Protein 4WFT (pdb70)

B-factor: mean 31.04, std 15.98, range [11.64, 101.59]

InterPro domains:
  IPR013785 Aldolase-type TIM barrel [G3DSA:3.20.20.70] (8-257)
  IPR014720 Double-stranded RNA-binding domain [PF00035] (370-432)
  IPR014720 Double-stranded RNA-binding domain [SM00358] (370-435)
  IPR018517 tRNA-dihydrouridine synthase, conserved site [PS01136] (110-128)
  IPR035587 DUS-like, FMN-binding domain [PF01207] (15-285)
  IPR035587 DUS-like, FMN-binding domain [cd02801] (13-252)
  IPR044463 DUS2, double-stranded RNA binding domain [cd19871] (369-436)
  IPR052582 tRNA-dihydrouridine synthase-like [PTHR45936] (5-436)

Radius of gyration: 21.89 Å; Cα contacts (8 Å, |Δi|>4): 627; chains: 3; bounding box: 47×70×47 Å

Organism: Homo sapiens (NCBI:txid9606)

Foldseek 3Di:
DLDDEQEEADWDDCVQADPPAALLVVLQVVCVVVVWDGKDKDWDDDVVVQWIAIWIATPNHTYTYPDIDNDPVRRVRRRSCRVQVVVPHDRRTD/DDEQEEADWDDCVQADPPAALLVVQQVVCVVVVWDGKDKDWDDDVVVCWIAIWIATPNHIYTYPDIDNDHVRNVRRRSCRVQVVVPHDRRTDPD/DQDDEQEEADWDDCVVADPPDALLVVQQVVCVVVVWDGKDKDWDDDVVVQWIAIWIATPSHIYTYPDIDNDPVRRVRRRSCRVQVVVPHDRHD

Structure (mmCIF, N/CA/C/O backbone):
data_4WFT
#
_entry.id   4WFT
#
_cell.length_a   55.130
_cell.length_b   55.130
_cell.length_c   114.660
_cell.angle_alpha   90.00
_cell.angle_beta   90.00
_cell.angle_gamma   90.00
#
_symmetry.space_group_name_H-M   'P 43'
#
loop_
_entity.id
_entity.type
_entity.pdbx_description
1 polymer 'tRNA-dihydrouridine(20) synthase [NAD(P)+]-like'
2 water water
#
loop_
_atom_site.group_PDB
_atom_site.id
_atom_site.type_symbol
_atom_site.label_atom_id
_atom_site.label_alt_id
_atom_site.label_comp_id
_atom_site.label_asym_id
_atom_site.label_entity_id
_atom_site.label_seq_id
_atom_site.pdbx_PDB_ins_code
_atom_site.Cartn_x
_atom_site.Cartn_y
_atom_site.Cartn_z
_atom_site.occupancy
_atom_site.B_iso_or_equiv
_atom_site.auth_seq_id
_atom_site.auth_comp_id
_atom_site.auth_asym_id
_atom_site.auth_atom_id
_atom_site.pdbx_PDB_model_num
ATOM 1 N N . ASP A 1 12 ? -9.632 -27.892 14.369 1.00 83.77 348 ASP C N 1
ATOM 2 C CA . ASP A 1 12 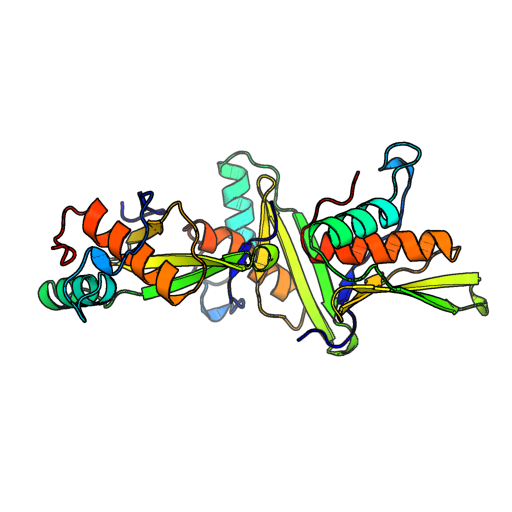? -9.586 -26.442 14.231 1.00 79.16 348 ASP C CA 1
ATOM 3 C C . ASP A 1 12 ? -10.901 -25.891 13.686 1.00 74.19 348 ASP C C 1
ATOM 4 O O . ASP A 1 12 ? -11.301 -26.204 12.562 1.00 72.08 348 ASP C O 1
ATOM 6 N N . THR A 1 13 ? -11.569 -25.073 14.495 1.00 65.30 349 THR C N 1
ATOM 7 C CA . THR A 1 13 ? -12.766 -24.356 14.065 1.00 56.96 349 THR C CA 1
ATOM 8 C C . THR A 1 13 ? -12.414 -22.928 13.643 1.00 46.56 349 THR C C 1
ATOM 9 O O . THR A 1 13 ? -13.264 -22.037 13.662 1.00 39.68 349 THR C O 1
ATOM 13 N N . SER A 1 14 ? -11.154 -22.720 13.269 1.00 41.09 350 SER C N 1
ATOM 14 C CA . SER A 1 14 ? -10.661 -21.394 12.910 1.00 40.29 350 SER C CA 1
ATOM 15 C C . SER A 1 14 ? -10.999 -21.005 11.473 1.00 30.12 350 SER C C 1
ATOM 16 O O . SER A 1 14 ? -11.468 -21.826 10.680 1.00 33.52 350 SER C O 1
ATOM 19 N N . GLY A 1 15 ? -10.739 -19.738 11.166 1.00 30.27 351 GLY C N 1
ATOM 20 C CA . GLY A 1 15 ? -10.938 -19.145 9.851 1.00 30.50 351 GLY C CA 1
ATOM 21 C C . GLY A 1 15 ? -12.342 -19.229 9.281 1.00 26.64 351 GLY C C 1
ATOM 22 O O . GLY A 1 15 ? -13.309 -19.344 10.030 1.00 27.32 351 GLY C O 1
ATOM 23 N N . VAL A 1 16 ? -12.455 -19.162 7.954 1.00 18.79 352 VAL C N 1
ATOM 24 C CA . VAL A 1 16 ? -13.765 -19.214 7.308 1.00 17.69 352 VAL C CA 1
ATOM 25 C C . VAL A 1 16 ? -13.796 -20.261 6.205 1.00 20.56 352 VAL C C 1
ATOM 26 O O . VAL A 1 16 ? -12.909 -20.305 5.347 1.00 22.05 352 VAL C O 1
ATOM 30 N N . ILE A 1 17 ? -14.821 -21.100 6.252 1.00 14.91 353 ILE C N 1
ATOM 31 C CA . ILE A 1 17 ? -15.110 -22.079 5.216 1.00 13.99 353 ILE C CA 1
ATOM 32 C C . ILE A 1 17 ? -16.059 -21.474 4.194 1.00 14.98 353 ILE C C 1
ATOM 33 O O . ILE A 1 17 ? -17.096 -20.908 4.565 1.00 16.06 353 ILE C O 1
ATOM 38 N N . LYS A 1 18 ? -15.711 -21.584 2.913 1.00 14.12 354 LYS C N 1
ATOM 39 C CA . LYS A 1 18 ? -16.506 -20.967 1.854 1.00 15.61 354 LYS C CA 1
ATOM 40 C C . LYS A 1 18 ? -16.854 -21.926 0.712 1.00 14.33 354 LYS C C 1
ATOM 41 O O . LYS A 1 18 ? -16.110 -22.873 0.429 1.00 16.91 354 LYS C O 1
ATOM 47 N N . MET A 1 19 ? -17.996 -21.671 0.077 1.00 15.64 355 MET C N 1
ATOM 48 C CA . MET A 1 19 ? -18.412 -22.351 -1.163 1.00 15.33 355 MET C CA 1
ATOM 49 C C . MET A 1 19 ? -19.079 -21.337 -2.069 1.00 15.16 355 MET C C 1
ATOM 50 O O . MET A 1 19 ? -19.609 -20.329 -1.582 1.00 14.92 355 MET C O 1
ATOM 55 N N . ALA A 1 20 ? -19.093 -21.613 -3.377 1.00 14.67 356 ALA C N 1
ATOM 56 C CA . ALA A 1 20 ? -19.704 -20.697 -4.339 1.00 14.51 356 ALA C CA 1
ATOM 57 C C . ALA A 1 20 ? -21.173 -21.027 -4.511 1.00 23.16 356 ALA C C 1
ATOM 58 O O . ALA A 1 20 ? -21.555 -21.733 -5.451 1.00 24.38 356 ALA C O 1
ATOM 60 N N . VAL A 1 21 ? -22.004 -20.499 -3.621 1.00 15.33 357 VAL C N 1
ATOM 61 C CA . VAL A 1 21 ? -23.418 -20.862 -3.624 1.00 15.80 357 VAL C CA 1
ATOM 62 C C . VAL A 1 21 ? -24.314 -19.652 -3.495 1.00 16.01 357 VAL C C 1
ATOM 63 O O . VAL A 1 21 ? -23.922 -18.611 -2.960 1.00 17.03 357 VAL C O 1
ATOM 67 N N . LYS A 1 22 ? -25.529 -19.822 -4.005 1.00 16.99 358 LYS C N 1
ATOM 68 C CA . LYS A 1 22 ? -26.542 -18.793 -3.957 1.00 18.55 358 LYS C CA 1
ATOM 69 C C . LYS A 1 22 ? -27.893 -19.424 -3.646 1.00 17.36 358 LYS C C 1
ATOM 70 O O . LYS A 1 22 ? -28.164 -20.578 -4.027 1.00 19.13 358 LYS C O 1
ATOM 76 N N . PHE A 1 23 ? -28.723 -18.685 -2.921 1.00 15.89 359 PHE C N 1
ATOM 77 C CA . PHE A 1 23 ? -30.068 -19.139 -2.591 1.00 19.97 359 PHE C CA 1
ATOM 78 C C . PHE A 1 23 ? -31.000 -18.912 -3.774 1.00 17.43 359 PHE C C 1
ATOM 79 O O . PHE A 1 23 ? -31.121 -17.795 -4.276 1.00 20.67 359 PHE C O 1
ATOM 87 N N . ASP A 1 24 ? -31.621 -19.992 -4.218 1.00 17.06 360 ASP C N 1
ATOM 88 C CA . ASP A 1 24 ? -32.627 -19.961 -5.275 1.00 19.62 360 ASP C CA 1
ATOM 89 C C . ASP A 1 24 ? -33.881 -20.616 -4.709 1.00 19.81 360 ASP C C 1
ATOM 90 O O . ASP A 1 24 ? -33.887 -21.812 -4.453 1.00 19.36 360 ASP C O 1
ATOM 95 N N . ARG A 1 25 ? -34.923 -19.830 -4.482 1.00 21.88 361 ARG C N 1
ATOM 96 C CA . ARG A 1 25 ? -36.122 -20.372 -3.840 1.00 28.71 361 ARG C CA 1
ATOM 97 C C . ARG A 1 25 ? -36.750 -21.531 -4.622 1.00 28.22 361 ARG C C 1
ATOM 98 O O . ARG A 1 25 ? -37.428 -22.383 -4.043 1.00 26.95 361 ARG C O 1
ATOM 106 N N . ARG A 1 26 ? -36.503 -21.589 -5.928 1.00 27.73 362 ARG C N 1
ATOM 107 C CA . ARG A 1 26 ? -37.021 -22.693 -6.741 1.00 27.54 362 ARG C CA 1
ATOM 108 C C . ARG A 1 26 ? -36.363 -24.034 -6.405 1.00 29.63 362 ARG C C 1
ATOM 109 O O . ARG A 1 26 ? -36.808 -25.084 -6.885 1.00 28.51 362 ARG C O 1
ATOM 117 N N . ALA A 1 27 ? -35.292 -24.005 -5.608 1.00 25.00 363 ALA C N 1
ATOM 118 C CA . ALA A 1 27 ? -34.610 -25.232 -5.226 1.00 25.12 363 ALA C CA 1
ATOM 119 C C . ALA A 1 27 ? -35.255 -25.876 -3.997 1.00 22.71 363 ALA C C 1
ATOM 120 O O . ALA A 1 27 ? -34.886 -26.974 -3.605 1.00 26.37 363 ALA C O 1
ATOM 122 N N . TYR A 1 28 ? -36.246 -25.195 -3.432 1.00 26.03 364 TYR C N 1
ATOM 123 C CA . TYR A 1 28 ? -36.831 -25.606 -2.159 1.00 31.81 364 TYR C CA 1
ATOM 124 C C . TYR A 1 28 ? -38.339 -25.687 -2.261 1.00 26.13 364 TYR C C 1
ATOM 125 O O . TYR A 1 28 ? -38.941 -25.014 -3.092 1.00 29.55 364 TYR C O 1
ATOM 134 N N . PRO A 1 29 ? -38.950 -26.539 -1.432 1.00 31.20 365 PRO C N 1
ATOM 135 C CA . PRO A 1 29 ? -40.408 -26.517 -1.290 1.00 33.86 365 PRO C CA 1
ATOM 136 C C . PRO A 1 29 ? -40.852 -25.140 -0.795 1.00 37.65 365 PRO C C 1
ATOM 137 O O . PRO A 1 29 ? -40.042 -24.408 -0.221 1.00 31.90 365 PRO C O 1
ATOM 141 N N . ALA A 1 30 ? -42.103 -24.766 -1.042 1.00 33.61 366 ALA C N 1
ATOM 142 C CA . ALA A 1 30 ? -42.582 -23.479 -0.549 1.00 36.72 366 ALA C CA 1
ATOM 143 C C . ALA A 1 30 ? -42.395 -23.383 0.970 1.00 33.07 366 ALA C C 1
ATOM 144 O O . ALA A 1 30 ? -42.583 -24.368 1.686 1.00 38.85 366 ALA C O 1
ATOM 146 N N . GLN A 1 31 ? -41.984 -22.204 1.437 1.00 35.98 367 GLN C N 1
ATOM 147 C CA . GLN A 1 31 ? -41.843 -21.900 2.867 1.00 43.06 367 GLN C CA 1
ATOM 148 C C . GLN A 1 31 ? -40.738 -22.698 3.569 1.00 42.29 367 GLN C C 1
ATOM 149 O O . GLN A 1 31 ? -40.697 -22.753 4.797 1.00 44.96 367 GLN C O 1
ATOM 155 N N . ILE A 1 32 ? -39.863 -23.334 2.797 1.00 27.76 368 ILE C N 1
ATOM 156 C CA . ILE A 1 32 ? -38.710 -24.033 3.369 1.00 29.12 368 ILE C CA 1
ATOM 157 C C . ILE A 1 32 ? -37.407 -23.382 2.899 1.00 26.79 368 ILE C C 1
ATOM 158 O O . ILE A 1 32 ? -37.197 -23.222 1.707 1.00 24.37 368 ILE C O 1
ATOM 163 N N . THR A 1 33 ? -36.544 -22.979 3.829 1.00 24.85 369 THR C N 1
ATOM 164 C CA . THR A 1 33 ? -35.298 -22.302 3.442 1.00 20.96 369 THR C CA 1
ATOM 165 C C . THR A 1 33 ? -34.084 -22.931 4.128 1.00 20.29 369 THR C C 1
ATOM 166 O O . THR A 1 33 ? -34.226 -23.620 5.142 1.00 19.51 369 THR C O 1
ATOM 170 N N . PRO A 1 34 ? -32.882 -22.702 3.568 1.00 16.04 370 PRO C N 1
ATOM 171 C CA . PRO A 1 34 ? -31.668 -23.149 4.258 1.00 14.92 370 PRO C CA 1
ATOM 172 C C . PRO A 1 34 ? -31.552 -22.597 5.665 1.00 16.69 370 PRO C C 1
ATOM 173 O O . PRO A 1 34 ? -31.110 -23.340 6.547 1.00 17.02 370 PRO C O 1
ATOM 177 N N . LYS A 1 35 ? -31.923 -21.341 5.887 1.00 16.94 371 LYS C N 1
ATOM 178 C CA . LYS A 1 35 ? -31.806 -20.798 7.242 1.00 17.56 371 LYS C CA 1
ATOM 179 C C . LYS A 1 35 ? -32.659 -21.614 8.202 1.00 21.31 371 LYS C C 1
ATOM 180 O O . LYS A 1 35 ? -32.217 -21.944 9.301 1.00 18.44 371 LYS C O 1
ATOM 186 N N . MET A 1 36 ? -33.878 -21.937 7.786 1.00 19.67 372 MET C N 1
ATOM 187 C CA . MET A 1 36 ? -34.760 -22.740 8.626 1.00 17.70 372 MET C CA 1
ATOM 188 C C . MET A 1 36 ? -34.144 -24.106 8.911 1.00 20.76 372 MET C C 1
ATOM 189 O O . MET A 1 36 ? -34.191 -24.600 10.041 1.00 21.08 372 MET C O 1
ATOM 194 N N . CYS A 1 37 ? -33.597 -24.736 7.875 1.00 18.01 373 CYS C N 1
ATOM 195 C CA . CYS A 1 37 ? -33.003 -26.059 8.034 1.00 19.17 373 CYS C CA 1
ATOM 196 C C . CYS A 1 37 ? -31.789 -26.027 8.957 1.00 17.79 373 CYS C C 1
ATOM 197 O O . CYS A 1 37 ? -31.592 -26.950 9.752 1.00 17.95 373 CYS C O 1
ATOM 200 N N . LEU A 1 38 ? -30.966 -24.987 8.836 1.00 15.43 374 LEU C N 1
ATOM 201 C CA . LEU A 1 38 ? -29.795 -24.878 9.697 1.00 14.80 374 LEU C CA 1
ATOM 202 C C . LEU A 1 38 ? -30.217 -24.648 11.156 1.00 17.45 374 LEU C C 1
ATOM 203 O O . LEU A 1 38 ? -29.657 -25.250 12.073 1.00 17.41 374 LEU C O 1
ATOM 208 N N . LEU A 1 39 ? -31.213 -23.797 11.362 1.00 17.80 375 LEU C N 1
ATOM 209 C CA . LEU A 1 39 ? -31.717 -23.545 12.717 1.00 20.97 375 LEU C CA 1
ATOM 210 C C . LEU A 1 39 ? -32.185 -24.855 13.355 1.00 19.96 375 LEU C C 1
ATOM 211 O O . LEU A 1 39 ? -31.881 -25.147 14.523 1.00 19.57 375 LEU C O 1
ATOM 216 N N . GLU A 1 40 ? -32.882 -25.663 12.564 1.00 17.81 376 GLU C N 1
ATOM 217 C CA . GLU A 1 40 ? -33.437 -26.928 13.042 1.00 18.75 376 GLU C CA 1
ATOM 218 C C . GLU A 1 40 ? -32.338 -27.961 13.276 1.00 18.05 376 GLU C C 1
ATOM 219 O O . GLU A 1 40 ? -32.397 -28.741 14.226 1.00 20.42 376 GLU C O 1
ATOM 225 N N . TRP A 1 41 ? -31.290 -27.932 12.458 1.00 17.04 377 TRP C N 1
ATOM 226 C CA . TRP A 1 41 ? -30.188 -28.835 12.713 1.00 18.89 377 TRP C CA 1
ATOM 227 C C . TRP A 1 41 ? -29.522 -28.461 14.043 1.00 19.82 377 TRP C C 1
ATOM 228 O O . TRP A 1 41 ? -29.229 -29.337 14.865 1.00 19.02 377 TRP C O 1
ATOM 239 N N . CYS A 1 42 ? -29.321 -27.166 14.280 1.00 19.03 378 CYS C N 1
ATOM 240 C CA . CYS A 1 42 ? -28.718 -26.736 15.536 1.00 16.71 378 CYS C CA 1
ATOM 241 C C . CYS A 1 42 ? -29.607 -27.127 16.711 1.00 20.98 378 CYS C C 1
ATOM 242 O O . CYS A 1 42 ? -29.112 -27.483 17.780 1.00 22.37 378 CYS C O 1
ATOM 245 N N . ARG A 1 43 ? -30.917 -27.102 16.502 1.00 18.81 379 ARG C N 1
ATOM 246 C CA . ARG A 1 43 ? -31.825 -27.408 17.605 1.00 18.84 379 ARG C CA 1
ATOM 247 C C . ARG A 1 43 ? -31.775 -28.918 17.884 1.00 23.06 379 ARG C C 1
ATOM 248 O O . ARG A 1 43 ? -31.717 -29.338 19.046 1.00 23.93 379 ARG C O 1
ATOM 256 N N . ARG A 1 44 ? -31.710 -29.738 16.841 1.00 21.05 380 ARG C N 1
ATOM 257 C CA . ARG A 1 44 ? -31.656 -31.185 17.042 1.00 20.54 380 ARG C CA 1
ATOM 258 C C . ARG A 1 44 ? -30.330 -31.626 17.662 1.00 26.48 380 ARG C C 1
ATOM 259 O O . ARG A 1 44 ? -30.288 -32.592 18.428 1.00 20.68 380 ARG C O 1
ATOM 267 N N . GLU A 1 45 ? -29.258 -30.897 17.369 1.00 20.36 381 GLU C N 1
ATOM 268 C CA . GLU A 1 45 ? -27.949 -31.263 17.893 1.00 16.33 381 GLU C CA 1
ATOM 269 C C . GLU A 1 45 ? -27.642 -30.552 19.203 1.00 19.13 381 GLU C C 1
ATOM 270 O O . GLU A 1 45 ? -26.559 -30.737 19.772 1.00 21.45 381 GLU C O 1
ATOM 276 N N . LYS A 1 46 ? -28.590 -29.739 19.664 1.00 20.27 382 LYS C N 1
ATOM 277 C CA . LYS A 1 46 ? -28.435 -28.921 20.871 1.00 20.24 382 LYS C CA 1
ATOM 278 C C . LYS A 1 46 ? -27.161 -28.080 20.842 1.00 21.62 382 LYS C C 1
ATOM 279 O O . LYS A 1 46 ? -26.355 -28.080 21.786 1.00 24.61 382 LYS C O 1
ATOM 285 N N . LEU A 1 47 ? -26.972 -27.400 19.719 1.00 18.42 383 LEU C N 1
ATOM 286 C CA . LEU A 1 47 ? -25.893 -26.450 19.526 1.00 18.74 383 LEU C CA 1
ATOM 287 C C . LEU A 1 47 ? -26.436 -25.050 19.738 1.00 19.62 383 LEU C C 1
ATOM 288 O O . LEU A 1 47 ? -27.650 -24.860 19.842 1.00 22.51 383 LEU C O 1
ATOM 293 N N . ALA A 1 48 ? -25.549 -24.071 19.851 1.00 21.01 384 ALA C N 1
ATOM 294 C CA . ALA A 1 48 ? -25.982 -22.678 19.855 1.00 19.02 384 ALA C CA 1
ATOM 295 C C . ALA A 1 48 ? -26.762 -22.374 18.578 1.00 18.94 384 ALA C C 1
ATOM 296 O O . ALA A 1 48 ? -26.534 -23.007 17.549 1.00 20.14 384 ALA C O 1
ATOM 298 N N . GLN A 1 49 ? -27.691 -21.432 18.647 1.00 19.96 385 GLN C N 1
ATOM 299 C CA . GLN A 1 49 ?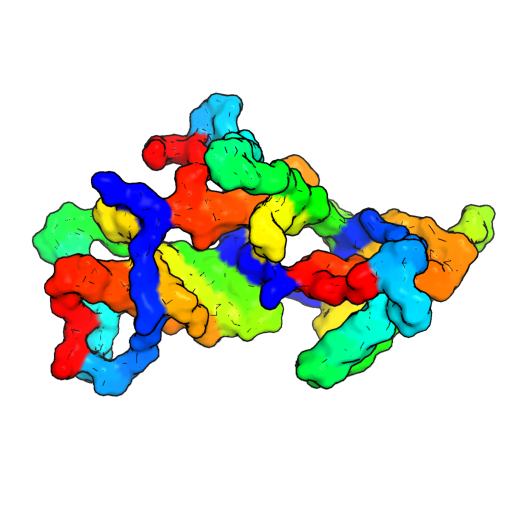 -28.381 -21.019 17.432 1.00 22.08 385 GLN C CA 1
ATOM 300 C C . GLN A 1 49 ? -27.378 -20.325 16.511 1.00 19.29 385 GLN C C 1
ATOM 301 O O . GLN A 1 49 ? -26.436 -19.693 16.977 1.00 19.26 385 GLN C O 1
ATOM 307 N N . PRO A 1 50 ? -27.593 -20.408 15.189 1.00 17.94 386 PRO C N 1
ATOM 308 C CA . PRO A 1 50 ? -26.644 -19.763 14.273 1.00 18.85 386 PRO C CA 1
ATOM 309 C C . PRO A 1 50 ? -26.569 -18.258 14.503 1.00 19.75 386 PRO C C 1
ATOM 310 O O . PRO A 1 50 ? -27.579 -17.636 14.836 1.00 20.83 386 PRO C O 1
ATOM 314 N N . VAL A 1 51 ? -25.379 -17.686 14.363 1.00 17.64 387 VAL C N 1
ATOM 315 C CA . VAL A 1 51 ? -25.228 -16.244 14.452 1.00 17.20 387 VAL C CA 1
ATOM 316 C C . VAL A 1 51 ? -24.759 -15.714 13.111 1.00 16.85 387 VAL C C 1
ATOM 317 O O . VAL A 1 51 ? -23.742 -16.171 12.604 1.00 18.93 387 VAL C O 1
ATOM 321 N N . TYR A 1 52 ? -25.493 -14.747 12.556 1.00 18.79 388 TYR C N 1
ATOM 322 C CA . TYR A 1 52 ? -25.165 -14.159 11.255 1.00 16.52 388 TYR C CA 1
ATOM 323 C C . TYR A 1 52 ? -24.620 -12.758 11.431 1.00 20.78 388 TYR C C 1
ATOM 324 O O . TYR A 1 52 ? -25.161 -11.968 12.220 1.00 22.72 388 TYR C O 1
ATOM 333 N N . GLU A 1 53 ? -23.559 -12.440 10.697 1.00 14.62 389 GLU C N 1
ATOM 334 C CA . GLU A 1 53 ? -23.037 -11.080 10.686 1.00 18.36 389 GLU C CA 1
ATOM 335 C C . GLU A 1 53 ? -22.916 -10.573 9.266 1.00 20.36 389 GLU C C 1
ATOM 336 O O . GLU A 1 53 ? -22.388 -11.246 8.386 1.00 18.39 389 GLU C O 1
ATOM 342 N N . THR A 1 54 ? -23.410 -9.363 9.045 1.00 18.67 390 THR C N 1
ATOM 343 C CA . THR A 1 54 ? -23.490 -8.828 7.697 1.00 16.35 390 THR C CA 1
ATOM 344 C C . THR A 1 54 ? -22.203 -8.144 7.252 1.00 20.37 390 THR C C 1
ATOM 345 O O . THR A 1 54 ? -21.580 -7.395 8.016 1.00 21.74 390 THR C O 1
ATOM 349 N N . VAL A 1 55 ? -21.804 -8.425 6.019 1.00 16.73 391 VAL C N 1
ATOM 350 C CA . VAL A 1 55 ? -20.688 -7.743 5.393 1.00 16.61 391 VAL C CA 1
ATOM 351 C C . VAL A 1 55 ? -21.238 -7.002 4.183 1.00 21.81 391 VAL C C 1
ATOM 352 O O . VAL A 1 55 ? -22.036 -7.555 3.418 1.00 21.96 391 VAL C O 1
ATOM 356 N N . GLN A 1 56 ? -20.815 -5.755 4.004 1.00 19.00 392 GLN C N 1
ATOM 357 C CA . GLN A 1 56 ? -21.350 -4.954 2.902 1.00 17.38 392 GLN C CA 1
ATOM 358 C C . GLN A 1 56 ? -20.275 -4.413 1.988 1.00 19.70 392 GLN C C 1
ATOM 359 O O . GLN A 1 56 ? -19.157 -4.133 2.412 1.00 22.80 392 GLN C O 1
ATOM 365 N N . ARG A 1 57 ? -20.632 -4.269 0.718 1.00 21.06 393 ARG C N 1
ATOM 366 C CA . ARG A 1 57 ? -19.861 -3.460 -0.217 1.00 23.33 393 ARG C CA 1
ATOM 367 C C . ARG A 1 57 ? -20.840 -2.419 -0.763 1.00 26.26 393 ARG C C 1
ATOM 368 O O . ARG A 1 57 ? -21.378 -2.586 -1.857 1.00 27.76 393 ARG C O 1
ATOM 376 N N . PRO A 1 58 ? -21.080 -1.348 0.014 1.00 28.86 394 PRO C N 1
ATOM 377 C CA . PRO A 1 58 ? -22.180 -0.410 -0.259 1.00 30.92 394 PRO C CA 1
ATOM 378 C C . PRO A 1 58 ? -22.060 0.265 -1.617 1.00 36.13 394 PRO C C 1
ATOM 379 O O . PRO A 1 58 ? -23.084 0.556 -2.235 1.00 36.85 394 PRO C O 1
ATOM 383 N N . LEU A 1 59 ? -20.832 0.482 -2.077 1.00 39.81 395 LEU C N 1
ATOM 384 C CA . LEU A 1 59 ? -20.585 1.060 -3.397 1.00 47.00 395 LEU C CA 1
ATOM 385 C C . LEU A 1 59 ? -21.284 0.270 -4.504 1.00 48.19 395 LEU C C 1
ATOM 386 O O . LEU A 1 59 ? -21.871 0.851 -5.425 1.00 38.19 395 LEU C O 1
ATOM 391 N N . ASP A 1 60 ? -21.223 -1.056 -4.399 1.00 34.79 396 ASP C N 1
ATOM 392 C CA . ASP A 1 60 ? -21.811 -1.950 -5.394 1.00 30.30 396 ASP C CA 1
ATOM 393 C C . ASP A 1 60 ? -23.187 -2.468 -4.991 1.00 22.55 396 ASP C C 1
ATOM 394 O O . ASP A 1 60 ? -23.768 -3.283 -5.712 1.00 27.63 396 ASP C O 1
ATOM 399 N N . ARG A 1 61 ? -23.694 -2.005 -3.852 1.00 22.16 397 ARG C N 1
ATOM 400 C CA . ARG A 1 61 ? -25.020 -2.388 -3.380 1.00 22.70 397 ARG C CA 1
ATOM 401 C C . ARG A 1 61 ? -25.037 -3.893 -3.089 1.00 27.80 397 ARG C C 1
ATOM 402 O O . ARG A 1 61 ? -26.031 -4.571 -3.356 1.00 27.31 397 ARG C O 1
ATOM 410 N N . LEU A 1 62 ? -23.905 -4.413 -2.607 1.00 23.51 398 LEU C N 1
ATOM 411 C CA . LEU A 1 62 ? -23.747 -5.860 -2.421 1.00 23.83 398 LEU C CA 1
ATOM 412 C C . LEU A 1 62 ? -23.687 -6.238 -0.941 1.00 22.95 398 LEU C C 1
ATOM 413 O O . LEU A 1 62 ? -23.278 -5.431 -0.091 1.00 20.07 398 LEU C O 1
ATOM 418 N N . PHE A 1 63 ? -24.104 -7.466 -0.642 1.00 19.08 399 PHE C N 1
ATOM 419 C CA . PHE A 1 63 ? -24.117 -7.983 0.720 1.00 16.98 399 PHE C CA 1
ATOM 420 C C . PHE A 1 63 ? -23.496 -9.365 0.769 1.00 16.70 399 PHE C C 1
ATOM 421 O O . PHE A 1 63 ? -23.618 -10.150 -0.183 1.00 17.78 399 PHE C O 1
ATOM 429 N N . SER A 1 64 ? -22.854 -9.655 1.892 1.00 14.77 400 SER C N 1
ATOM 430 C CA . SER A 1 64 ? -22.457 -11.021 2.228 1.00 13.37 400 SER C CA 1
ATOM 431 C C . SER A 1 64 ? -22.830 -11.244 3.681 1.00 16.08 400 SER C C 1
ATOM 432 O O . SER A 1 64 ? -23.268 -10.320 4.365 1.00 17.68 400 SER C O 1
ATOM 435 N N . SER A 1 65 ? -22.708 -12.483 4.146 1.00 14.51 401 SER C N 1
ATOM 436 C CA . SER A 1 65 ? -22.996 -12.789 5.528 1.00 14.66 401 SER C CA 1
ATOM 437 C C . SER A 1 65 ? -22.091 -13.914 5.966 1.00 15.84 401 SER C C 1
ATOM 438 O O . SER A 1 65 ? -21.851 -14.854 5.211 1.00 16.11 401 SER C O 1
ATOM 441 N N . ILE A 1 66 ? -21.573 -13.799 7.184 1.00 14.42 402 ILE C N 1
ATOM 442 C CA . ILE A 1 66 ? -20.778 -14.852 7.788 1.00 13.12 402 ILE C CA 1
ATOM 443 C C . ILE A 1 66 ? -21.616 -15.470 8.874 1.00 15.19 402 ILE C C 1
ATOM 444 O O . ILE A 1 66 ? -22.068 -14.764 9.776 1.00 16.70 402 ILE C O 1
ATOM 449 N N . VAL A 1 67 ? -21.853 -16.771 8.785 1.00 13.58 403 VAL C N 1
ATOM 450 C CA . VAL A 1 67 ? -22.623 -17.435 9.844 1.00 11.64 403 VAL C CA 1
ATOM 451 C C . VAL A 1 67 ? -21.688 -18.276 10.700 1.00 16.23 403 VAL C C 1
ATOM 452 O O . VAL A 1 67 ? -20.764 -18.940 10.197 1.00 14.34 403 VAL C O 1
ATOM 456 N N . THR A 1 68 ? -21.901 -18.207 12.014 1.00 13.25 404 THR C N 1
ATOM 457 C CA . THR A 1 68 ? -21.102 -18.992 12.948 1.00 13.11 404 THR C CA 1
ATOM 458 C C . THR A 1 68 ? -21.977 -20.082 13.542 1.00 13.92 404 THR C C 1
ATOM 459 O O . THR A 1 68 ? -23.055 -19.812 14.093 1.00 16.65 404 THR C O 1
ATOM 463 N N . VAL A 1 69 ? -21.511 -21.321 13.404 1.00 14.27 405 VAL C N 1
ATOM 464 C CA . VAL A 1 69 ? -22.217 -22.504 13.903 1.00 16.08 405 VAL C CA 1
ATOM 465 C C . VAL A 1 69 ? -21.187 -23.420 14.541 1.00 18.17 405 VAL C C 1
ATOM 466 O O . VAL A 1 69 ? -20.173 -23.740 13.911 1.00 17.22 405 VAL C O 1
ATOM 470 N N . ALA A 1 70 ? -21.433 -23.805 15.798 1.00 19.63 406 ALA C N 1
ATOM 471 C CA . ALA A 1 70 ? -20.490 -24.610 16.576 1.00 21.95 406 ALA C CA 1
ATOM 472 C C . ALA A 1 70 ? -19.082 -24.022 16.476 1.00 19.36 406 ALA C C 1
ATOM 473 O O . ALA A 1 70 ? -18.102 -24.759 16.268 1.00 21.63 406 ALA C O 1
ATOM 475 N N . GLU A 1 71 ? -19.011 -22.695 16.608 1.00 18.36 407 GLU C N 1
ATOM 476 C CA . GLU A 1 71 ? -17.758 -21.924 16.679 1.00 17.50 407 GLU C CA 1
ATOM 477 C C . GLU A 1 71 ? -16.975 -21.832 15.359 1.00 22.20 407 GLU C C 1
ATOM 478 O O . GLU A 1 71 ? -15.866 -21.309 15.326 1.00 24.39 407 GLU C O 1
ATOM 484 N N . GLN A 1 72 ? -17.546 -22.359 14.280 1.00 17.47 408 GLN C N 1
ATOM 485 C CA . GLN A 1 72 ? -16.915 -22.299 12.959 1.00 18.15 408 GLN C CA 1
ATOM 486 C C . GLN A 1 72 ? -17.641 -21.291 12.086 1.00 16.24 408 GLN C C 1
ATOM 487 O O . GLN A 1 72 ? -18.862 -21.240 12.102 1.00 15.26 408 GLN C O 1
ATOM 493 N N . LYS A 1 73 ? -16.889 -20.487 11.338 1.00 12.73 409 LYS C N 1
ATOM 494 C CA . LYS A 1 73 ? -17.495 -19.491 10.447 1.00 13.19 409 LYS C CA 1
ATOM 495 C C . LYS A 1 73 ? -17.631 -20.008 9.023 1.00 16.05 409 LYS C C 1
ATOM 496 O O . LYS A 1 73 ? -16.727 -20.669 8.518 1.00 15.03 409 LYS C O 1
ATOM 502 N N . TYR A 1 74 ? -18.748 -19.671 8.382 1.00 12.57 410 TYR C N 1
ATOM 503 C CA . TYR A 1 74 ? -19.052 -20.078 7.014 1.00 13.56 410 TYR C CA 1
ATOM 504 C C . TYR A 1 74 ? -19.559 -18.889 6.212 1.00 15.68 410 TYR C C 1
ATOM 505 O O . TYR A 1 74 ? -20.294 -18.057 6.736 1.00 14.65 410 TYR C O 1
ATOM 514 N N . GLN A 1 75 ? -19.236 -18.845 4.922 1.00 12.62 411 GLN C N 1
ATOM 515 C CA . GLN A 1 75 ? -19.578 -17.690 4.098 1.00 11.90 411 GLN C CA 1
ATOM 516 C C . GLN A 1 75 ? -19.535 -18.096 2.631 1.00 12.84 411 GLN C C 1
ATOM 517 O O . GLN A 1 75 ? -18.667 -18.861 2.239 1.00 14.37 411 GLN C O 1
ATOM 523 N N . SER A 1 76 ? -20.448 -17.583 1.812 1.00 13.66 412 SER C N 1
ATOM 524 C CA . SER A 1 76 ? -20.369 -17.853 0.377 1.00 12.67 412 SER C CA 1
ATOM 525 C C . SER A 1 76 ? -19.207 -17.074 -0.245 1.00 16.16 412 SER C C 1
ATOM 526 O O . SER A 1 76 ? -18.819 -16.018 0.264 1.00 18.21 412 SER C O 1
ATOM 529 N N . THR A 1 77 ? -18.646 -17.591 -1.334 1.00 14.36 413 THR C N 1
ATOM 530 C CA . THR A 1 77 ? -17.676 -16.802 -2.102 1.00 17.84 413 THR C CA 1
ATOM 531 C C . THR A 1 77 ? -18.363 -15.735 -2.947 1.00 18.45 413 THR C C 1
ATOM 532 O O . THR A 1 77 ? -17.697 -14.836 -3.508 1.00 18.72 413 THR C O 1
ATOM 536 N N . LEU A 1 78 ? -19.688 -15.841 -3.053 1.00 16.20 414 LEU C N 1
ATOM 537 C CA . LEU A 1 78 ? -20.471 -14.961 -3.911 1.00 17.31 414 LEU C CA 1
ATOM 538 C C . LEU A 1 78 ? -21.156 -13.869 -3.098 1.00 23.14 414 LEU C C 1
ATOM 539 O O . LEU A 1 78 ? -21.332 -13.998 -1.880 1.00 20.60 414 LEU C O 1
ATOM 544 N N . TRP A 1 79 ? -21.539 -12.790 -3.773 1.00 20.19 415 TRP C N 1
ATOM 545 C CA . TRP A 1 79 ? -22.194 -11.682 -3.096 1.00 18.09 415 TRP C CA 1
ATOM 546 C C . TRP A 1 79 ? -23.634 -11.592 -3.543 1.00 18.20 415 TRP C C 1
ATOM 547 O O . TRP A 1 79 ? -23.959 -11.975 -4.661 1.00 20.74 415 TRP C O 1
ATOM 558 N N . ASP A 1 80 ? -24.475 -11.037 -2.682 1.00 16.19 416 ASP C N 1
ATOM 559 C CA . ASP A 1 80 ? -25.904 -11.009 -2.930 1.00 17.90 416 ASP C CA 1
ATOM 560 C C . ASP A 1 80 ? -26.459 -9.591 -2.898 1.00 18.21 416 ASP C C 1
ATOM 561 O O . ASP A 1 80 ? -25.786 -8.653 -2.457 1.00 19.63 416 ASP C O 1
ATOM 566 N N . LYS A 1 81 ? -27.698 -9.453 -3.361 1.00 21.54 417 LYS C N 1
ATOM 567 C CA . LYS A 1 81 ? -28.337 -8.147 -3.484 1.00 21.35 417 LYS C CA 1
ATOM 568 C C . LYS A 1 81 ? -29.042 -7.703 -2.205 1.00 20.94 417 LYS C C 1
ATOM 569 O O . LYS A 1 81 ? -29.521 -6.574 -2.124 1.00 23.22 417 LYS C O 1
ATOM 575 N N . SER A 1 82 ? -29.116 -8.576 -1.205 1.00 20.63 418 SER C N 1
ATOM 576 C CA . SER A 1 82 ? -29.716 -8.190 0.068 1.00 20.80 418 SER C CA 1
ATOM 577 C C . SER A 1 82 ? -29.100 -8.972 1.207 1.00 21.57 418 SER C C 1
ATOM 578 O O . SER A 1 82 ? -28.514 -10.030 0.990 1.00 20.78 418 SER C O 1
ATOM 581 N N . LYS A 1 83 ? -29.273 -8.450 2.412 1.00 18.84 419 LYS C N 1
ATOM 582 C CA . LYS A 1 83 ? -28.827 -9.116 3.630 1.00 17.03 419 LYS C CA 1
ATOM 583 C C . LYS A 1 83 ? -29.491 -10.471 3.790 1.00 19.42 419 LYS C C 1
ATOM 584 O O . LYS A 1 83 ? -28.830 -11.462 4.106 1.00 19.34 419 LYS C O 1
ATOM 590 N N . LYS A 1 84 ? -30.804 -10.518 3.582 1.00 21.26 420 LYS C N 1
ATOM 591 C CA . LYS A 1 84 ? -31.537 -11.771 3.724 1.00 21.86 420 LYS C CA 1
ATOM 592 C C . LYS A 1 84 ? -31.027 -12.841 2.748 1.00 19.01 420 LYS C C 1
ATOM 593 O O . LYS A 1 84 ? -30.827 -13.996 3.138 1.00 18.46 420 LYS C O 1
ATOM 599 N N . LEU A 1 85 ? -30.802 -12.456 1.495 1.00 16.97 421 LEU C N 1
ATOM 600 C CA . LEU A 1 85 ? -30.294 -13.412 0.511 1.00 17.73 421 LEU C CA 1
ATOM 601 C C . LEU A 1 85 ? -28.875 -13.895 0.874 1.00 16.40 421 LEU C C 1
ATOM 602 O O . LEU A 1 85 ? -28.543 -15.082 0.706 1.00 16.01 421 LEU C O 1
ATOM 607 N N . ALA A 1 86 ? -28.040 -12.992 1.387 1.00 18.32 422 ALA C N 1
ATOM 608 C CA . ALA A 1 86 ? -26.690 -13.375 1.800 1.00 18.68 422 ALA C CA 1
ATOM 609 C C . ALA A 1 86 ? -26.716 -14.359 2.964 1.00 15.87 422 ALA C C 1
ATOM 610 O O . ALA A 1 86 ? -25.926 -15.307 3.006 1.00 13.50 422 ALA C O 1
ATOM 612 N N . GLU A 1 87 ? -27.636 -14.152 3.901 1.00 14.92 423 GLU C N 1
ATOM 613 C CA . GLU A 1 87 ? -27.746 -15.067 5.035 1.00 15.55 423 GLU C CA 1
ATOM 614 C C . GLU A 1 87 ? -28.157 -16.473 4.573 1.00 15.08 423 GLU C C 1
ATOM 615 O O . GLU A 1 87 ? -27.679 -17.476 5.103 1.00 14.18 423 GLU C O 1
ATOM 621 N N . GLN A 1 88 ? -29.055 -16.554 3.593 1.00 13.50 424 GLN C N 1
ATOM 622 C CA . GLN A 1 88 ? -29.437 -17.867 3.089 1.00 13.87 424 GLN C CA 1
ATOM 623 C C . GLN A 1 88 ? -28.221 -18.532 2.451 1.00 13.48 424 GLN C C 1
ATOM 624 O O . GLN A 1 88 ? -28.035 -19.735 2.590 1.00 14.78 424 GLN C O 1
ATOM 630 N N . ALA A 1 89 ? -27.413 -17.749 1.736 1.00 12.93 425 ALA C N 1
ATOM 631 C CA . ALA A 1 89 ? -26.224 -18.313 1.102 1.00 12.06 425 ALA C CA 1
ATOM 632 C C . ALA A 1 89 ? -25.257 -18.845 2.155 1.00 14.27 425 ALA C C 1
ATOM 633 O O . ALA A 1 89 ? -24.733 -19.946 2.013 1.00 14.14 425 ALA C O 1
ATOM 635 N N . ALA A 1 90 ? -25.064 -18.089 3.237 1.00 14.88 426 ALA C N 1
ATOM 636 C CA . ALA A 1 90 ? -24.175 -18.525 4.313 1.00 13.34 426 ALA C CA 1
ATOM 637 C C . ALA A 1 90 ? -24.677 -19.836 4.934 1.00 14.07 426 ALA C C 1
ATOM 638 O O . ALA A 1 90 ? -23.896 -20.750 5.191 1.00 13.06 426 ALA C O 1
ATOM 640 N N . ALA A 1 91 ? -25.987 -19.935 5.134 1.00 15.02 427 ALA C N 1
ATOM 641 C CA . ALA A 1 91 ? -26.570 -21.155 5.680 1.00 14.30 427 ALA C CA 1
ATOM 642 C C . ALA A 1 91 ? -26.331 -22.339 4.749 1.00 11.88 427 ALA C C 1
ATOM 643 O O . ALA A 1 91 ? -26.023 -23.439 5.212 1.00 13.97 427 ALA C O 1
ATOM 645 N N . ILE A 1 92 ? -26.463 -22.113 3.441 1.00 12.16 428 ILE C N 1
ATOM 646 C CA . ILE A 1 92 ? -26.179 -23.176 2.483 1.00 11.69 428 ILE C CA 1
ATOM 647 C C . ILE A 1 92 ? -24.735 -23.662 2.623 1.00 15.58 428 ILE C C 1
ATOM 648 O O . ILE A 1 92 ? -24.485 -24.863 2.614 1.00 14.08 428 ILE C O 1
ATOM 653 N N . VAL A 1 93 ? -23.775 -22.736 2.728 1.00 13.15 429 VAL C N 1
ATOM 654 C CA . VAL A 1 93 ? -22.376 -23.131 2.884 1.00 14.37 429 VAL C CA 1
ATOM 655 C C . VAL A 1 93 ? -22.204 -23.987 4.139 1.00 13.71 429 VAL C C 1
ATOM 656 O O . VAL A 1 93 ? -21.554 -25.035 4.136 1.00 13.94 429 VAL C O 1
ATOM 660 N N . CYS A 1 94 ? -22.824 -23.537 5.223 1.00 13.41 430 CYS C N 1
ATOM 661 C CA . CYS A 1 94 ? -22.742 -24.264 6.484 1.00 14.86 430 CYS C CA 1
ATOM 662 C C . CYS A 1 94 ? -23.273 -25.689 6.338 1.00 17.00 430 CYS C C 1
ATOM 663 O O . CYS A 1 94 ? -22.625 -26.651 6.745 1.00 15.64 430 CYS C O 1
ATOM 666 N N . LEU A 1 95 ? -24.447 -25.830 5.732 1.00 12.64 431 LEU C N 1
ATOM 667 C CA . LEU A 1 95 ? -25.040 -27.150 5.560 1.00 14.62 431 LEU C CA 1
ATOM 668 C C . LEU A 1 95 ? -24.237 -27.999 4.581 1.00 15.01 431 LEU C C 1
ATOM 669 O O . LEU A 1 95 ? -23.845 -29.131 4.895 1.00 15.85 431 LEU C O 1
ATOM 674 N N . ARG A 1 96 ? -23.973 -27.444 3.403 1.00 14.14 432 ARG C N 1
ATOM 675 C CA . ARG A 1 96 ? -23.330 -28.233 2.356 1.00 13.87 432 ARG C CA 1
ATOM 676 C C . ARG A 1 96 ? -21.915 -28.656 2.700 1.00 16.51 432 ARG C C 1
ATOM 677 O O . ARG A 1 96 ? -21.514 -29.792 2.404 1.00 16.08 432 ARG C O 1
ATOM 685 N N . SER A 1 97 ? -21.153 -27.753 3.321 1.00 13.97 433 SER C N 1
ATOM 686 C CA . SER A 1 97 ? -19.758 -28.063 3.615 1.00 15.64 433 SER C CA 1
ATOM 687 C C . SER A 1 97 ? -19.650 -29.164 4.667 1.00 16.79 433 SER C C 1
ATOM 688 O O . SER A 1 97 ? -18.615 -29.804 4.783 1.00 17.35 433 SER C O 1
ATOM 691 N N . GLN A 1 98 ? -20.740 -29.415 5.397 1.00 15.26 434 GLN C N 1
ATOM 692 C CA . GLN A 1 98 ? -20.778 -30.482 6.400 1.00 13.87 434 GLN C CA 1
ATOM 693 C C . GLN A 1 98 ? -21.542 -31.706 5.914 1.00 17.57 434 GLN C C 1
ATOM 694 O O . GLN A 1 98 ? -21.721 -32.674 6.654 1.00 20.57 434 GLN C O 1
ATOM 700 N N . GLY A 1 99 ? -22.002 -31.656 4.670 1.00 17.95 435 GLY C N 1
ATOM 701 C CA . GLY A 1 99 ? -22.733 -32.763 4.078 1.00 20.22 435 GLY C CA 1
ATOM 702 C C . GLY A 1 99 ? -24.123 -32.962 4.650 1.00 26.05 435 GLY C C 1
ATOM 703 O O . GLY A 1 99 ? -24.653 -34.069 4.611 1.00 26.02 435 GLY C O 1
ATOM 704 N N . LEU A 1 100 ? -24.715 -31.888 5.171 1.00 19.98 436 LEU C N 1
ATOM 705 C CA . LEU A 1 100 ? -26.045 -31.953 5.787 1.00 22.83 436 LEU C CA 1
ATOM 706 C C . LEU A 1 100 ? -27.176 -31.627 4.802 1.00 21.25 436 LEU C C 1
ATOM 707 O O . LEU A 1 100 ? -27.000 -30.844 3.884 1.00 26.44 436 LEU C O 1
ATOM 712 N N . PRO A 1 101 ? -28.369 -32.195 5.031 1.00 37.58 437 PRO C N 1
ATOM 713 C CA . PRO A 1 101 ? -29.530 -31.854 4.201 1.00 38.90 437 PRO C CA 1
ATOM 714 C C . PRO A 1 101 ? -29.910 -30.382 4.352 1.00 26.73 437 PRO C C 1
ATOM 715 O O . PRO A 1 101 ? -29.851 -29.894 5.485 1.00 27.16 437 PRO C O 1
ATOM 719 N N . GLU A 1 102 ? -30.277 -29.691 3.269 1.00 23.97 438 GLU C N 1
ATOM 720 C CA . GLU A 1 102 ? -30.645 -28.276 3.368 1.00 28.39 438 GLU C CA 1
ATOM 721 C C . GLU A 1 102 ? -32.077 -28.064 2.930 1.00 28.41 438 GLU C C 1
ATOM 722 O O . GLU A 1 102 ? -32.510 -26.930 2.739 1.00 31.90 438 GLU C O 1
ATOM 728 N N . GLY A 1 103 ? -32.813 -29.153 2.733 1.00 30.13 439 GLY C N 1
ATOM 729 C CA . GLY A 1 103 ? -34.221 -29.030 2.405 1.00 36.75 439 GLY C CA 1
ATOM 730 C C . GLY A 1 103 ? -34.460 -28.879 0.916 1.00 32.73 439 GLY C C 1
ATOM 731 O O . GLY A 1 103 ? -35.548 -28.487 0.500 1.00 35.30 439 GLY C O 1
ATOM 732 N N . ARG A 1 104 ? -33.442 -29.178 0.110 1.00 31.72 440 ARG C N 1
ATOM 733 C CA . ARG A 1 104 ? -33.571 -29.104 -1.348 1.00 34.38 440 ARG C CA 1
ATOM 734 C C . ARG A 1 104 ? -34.607 -30.096 -1.855 1.00 36.64 440 ARG C C 1
ATOM 735 O O . ARG A 1 104 ? -34.799 -31.161 -1.266 1.00 40.06 440 ARG C O 1
ATOM 743 N N . LEU A 1 105 ? -35.258 -29.749 -2.960 1.00 32.65 441 LEU C N 1
ATOM 744 C CA . LEU A 1 105 ? -36.208 -30.649 -3.602 1.00 35.53 441 LEU C CA 1
ATOM 745 C C . LEU A 1 105 ? -35.545 -31.956 -4.028 1.00 45.78 441 LEU C C 1
ATOM 746 O O . LEU A 1 105 ? -34.479 -31.945 -4.648 1.00 44.25 441 LEU C O 1
ATOM 751 N N . SER B 1 14 ? -13.266 -3.127 -6.705 1.00 65.93 350 SER A N 1
ATOM 752 C CA . SER B 1 14 ? -12.364 -2.868 -5.588 1.00 70.47 350 SER A CA 1
ATOM 753 C C . SER B 1 14 ? -12.772 -1.597 -4.842 1.00 70.60 350 SER A C 1
ATOM 754 O O . SER B 1 14 ? -12.148 -0.543 -4.979 1.00 76.21 350 SER A O 1
ATOM 757 N N . GLY B 1 15 ? -13.835 -1.723 -4.056 1.00 59.92 351 GLY A N 1
ATOM 758 C CA . GLY B 1 15 ? -14.384 -0.651 -3.244 1.00 47.82 351 GLY A CA 1
ATOM 759 C C . GLY B 1 15 ? -13.960 -0.805 -1.793 1.00 36.83 351 GLY A C 1
ATOM 760 O O . GLY B 1 15 ? -12.809 -1.114 -1.494 1.00 43.40 351 GLY A O 1
ATOM 761 N N . VAL B 1 16 ? -14.895 -0.552 -0.890 1.00 27.65 352 VAL A N 1
ATOM 762 C CA . VAL B 1 16 ? -14.642 -0.677 0.543 1.00 21.35 352 VAL A CA 1
ATOM 763 C C . VAL B 1 16 ? -15.581 -1.713 1.142 1.00 24.24 352 VAL A C 1
ATOM 764 O O . VAL B 1 16 ? -16.794 -1.689 0.906 1.00 25.33 352 VAL A O 1
ATOM 768 N N . ILE B 1 17 ? -15.003 -2.625 1.917 1.00 19.65 353 ILE A N 1
ATOM 769 C CA . ILE B 1 17 ? -15.758 -3.618 2.660 1.00 17.06 353 ILE A CA 1
ATOM 770 C C . ILE B 1 17 ? -16.134 -3.039 4.017 1.00 18.66 353 ILE A C 1
ATOM 771 O O . ILE B 1 17 ? -15.282 -2.469 4.705 1.00 18.04 353 ILE A O 1
ATOM 776 N N . LYS B 1 18 ? -17.408 -3.145 4.384 1.00 16.51 354 LYS A N 1
ATOM 777 C CA . LYS B 1 18 ? -17.886 -2.564 5.636 1.00 16.47 354 LYS A CA 1
ATOM 778 C C . LYS B 1 18 ? -18.677 -3.531 6.492 1.00 17.38 354 LYS A C 1
ATOM 779 O O . LYS B 1 18 ? -19.359 -4.430 5.976 1.00 21.39 354 LYS A O 1
ATOM 785 N N . MET B 1 19 ? -18.593 -3.310 7.797 1.00 18.25 355 MET A N 1
ATOM 786 C CA . MET B 1 19 ? -19.437 -3.979 8.775 1.00 19.36 355 MET A CA 1
ATOM 787 C C . MET B 1 19 ? -19.876 -2.963 9.817 1.00 22.47 355 MET A C 1
ATOM 788 O O . MET B 1 19 ? -19.224 -1.929 10.012 1.00 21.29 355 MET A O 1
ATOM 793 N N . ALA B 1 20 ? -20.985 -3.258 10.486 1.00 18.65 356 ALA A N 1
ATOM 794 C CA . ALA B 1 20 ? -21.520 -2.369 11.507 1.00 18.60 356 ALA A CA 1
ATOM 795 C C . ALA B 1 20 ? -20.859 -2.668 12.833 1.00 26.39 356 ALA A C 1
ATOM 796 O O . ALA B 1 20 ? -21.363 -3.472 13.622 1.00 29.57 356 ALA A O 1
ATOM 798 N N . VAL B 1 21 ? -19.716 -2.042 13.085 1.00 19.70 357 VAL A N 1
ATOM 799 C CA . VAL B 1 21 ? -18.982 -2.354 14.300 1.00 20.45 357 VAL A CA 1
ATOM 800 C C . VAL B 1 21 ? -18.483 -1.113 15.029 1.00 22.53 357 VAL A C 1
ATOM 801 O O . VAL B 1 21 ? -18.214 -0.070 14.425 1.00 19.95 357 VAL A O 1
ATOM 805 N N . LYS B 1 22 ? -18.346 -1.259 16.340 1.00 22.35 358 LYS A N 1
ATOM 806 C CA . LYS B 1 22 ? -17.795 -0.215 17.189 1.00 21.84 358 LYS A CA 1
ATOM 807 C C . LYS B 1 22 ? -16.883 -0.870 18.214 1.00 22.73 358 LYS A C 1
ATOM 808 O O . LYS B 1 22 ? -17.165 -1.965 18.709 1.00 27.48 358 LYS A O 1
ATOM 814 N N . PHE B 1 23 ? -15.771 -0.217 18.522 1.00 18.93 359 PHE A N 1
ATOM 815 C CA . PHE B 1 23 ? -14.836 -0.781 19.482 1.00 19.50 359 PHE A CA 1
ATOM 816 C C . PHE B 1 23 ? -15.270 -0.505 20.921 1.00 26.19 359 PHE A C 1
ATOM 817 O O . PHE B 1 23 ? -15.479 0.644 21.308 1.00 26.00 359 PHE A O 1
ATOM 825 N N . ASP B 1 24 ? -15.409 -1.577 21.695 1.00 23.82 360 ASP A N 1
ATOM 826 C CA . ASP B 1 24 ? -15.687 -1.491 23.130 1.00 23.45 360 ASP A CA 1
ATOM 827 C C . ASP B 1 24 ? -14.581 -2.240 23.861 1.00 20.15 360 ASP A C 1
ATOM 828 O O . ASP B 1 24 ? -14.510 -3.467 23.782 1.00 24.86 360 ASP A O 1
ATOM 833 N N . ARG B 1 25 ? -13.716 -1.509 24.561 1.00 23.37 361 ARG A N 1
ATOM 834 C CA . ARG B 1 25 ? -12.549 -2.132 25.192 1.00 26.19 361 ARG A CA 1
ATOM 835 C C . ARG B 1 25 ? -12.946 -3.226 26.175 1.00 27.09 361 ARG A C 1
ATOM 836 O O . ARG B 1 25 ? -12.158 -4.125 26.448 1.00 26.45 361 ARG A O 1
ATOM 844 N N . ARG B 1 26 ? -14.168 -3.160 26.700 1.00 29.75 362 ARG A N 1
ATOM 845 C CA . ARG B 1 26 ? -14.606 -4.144 27.694 1.00 30.24 362 ARG A CA 1
ATOM 846 C C . ARG B 1 26 ? -14.756 -5.543 27.107 1.00 33.26 362 ARG A C 1
ATOM 847 O O . ARG B 1 26 ? -14.804 -6.530 27.841 1.00 38.02 362 ARG A O 1
ATOM 855 N N . ALA B 1 27 ? -14.786 -5.625 25.782 1.00 28.88 363 ALA A N 1
ATOM 856 C CA . ALA B 1 27 ? -14.934 -6.894 25.075 1.00 26.50 363 ALA A CA 1
ATOM 857 C C . ALA B 1 27 ? -13.587 -7.576 24.856 1.00 30.79 363 ALA A C 1
ATOM 858 O O . ALA B 1 27 ? -13.519 -8.650 24.257 1.00 32.98 363 ALA A O 1
ATOM 860 N N . TYR B 1 28 ? -12.519 -6.925 25.321 1.00 29.21 364 TYR A N 1
ATOM 861 C CA . TYR B 1 28 ? -11.147 -7.373 25.088 1.00 27.14 364 TYR A CA 1
ATOM 862 C C . TYR B 1 28 ? -10.389 -7.438 26.407 1.00 24.96 364 TYR A C 1
ATOM 863 O O . TYR B 1 28 ? -10.675 -6.663 27.320 1.00 31.11 364 TYR A O 1
ATOM 872 N N . PRO B 1 29 ? -9.408 -8.346 26.511 1.00 31.16 365 PRO A N 1
ATOM 873 C CA . PRO B 1 29 ? -8.516 -8.287 27.675 1.00 28.16 365 PRO A CA 1
ATOM 874 C C . PRO B 1 29 ? -7.789 -6.944 27.722 1.00 34.58 365 PRO A C 1
ATOM 875 O O . PRO B 1 29 ? -7.643 -6.290 26.689 1.00 30.67 365 PRO A O 1
ATOM 879 N N . ALA B 1 30 ? -7.352 -6.525 28.901 1.00 31.62 366 ALA A N 1
ATOM 880 C CA . ALA B 1 30 ? -6.611 -5.276 29.002 1.00 33.58 366 ALA A CA 1
ATOM 881 C C . ALA B 1 30 ? -5.404 -5.317 28.070 1.00 39.83 366 ALA A C 1
ATOM 882 O O . ALA B 1 30 ? -4.791 -6.371 27.884 1.00 36.57 366 ALA A O 1
ATOM 884 N N . GLN B 1 31 ? -5.116 -4.182 27.440 1.00 39.20 367 GLN A N 1
ATOM 885 C CA . GLN B 1 31 ? -3.922 -4.039 26.610 1.00 53.62 367 GLN A CA 1
ATOM 886 C C . GLN B 1 31 ? -3.946 -4.883 25.330 1.00 39.99 367 GLN A C 1
ATOM 887 O O . GLN B 1 31 ? -2.916 -5.057 24.687 1.00 46.44 367 GLN A O 1
ATOM 893 N N . ILE B 1 32 ? -5.103 -5.433 24.982 1.00 29.30 368 ILE A N 1
ATOM 894 C CA . ILE B 1 32 ? -5.250 -6.128 23.699 1.00 25.71 368 ILE A CA 1
ATOM 895 C C . ILE B 1 32 ? -6.290 -5.395 22.863 1.00 27.14 368 ILE A C 1
ATOM 896 O O . ILE B 1 32 ? -7.417 -5.193 23.312 1.00 30.59 368 ILE A O 1
ATOM 901 N N . THR B 1 33 ? -5.912 -4.975 21.658 1.00 21.79 369 THR A N 1
ATOM 902 C CA . THR B 1 33 ? -6.836 -4.231 20.808 1.00 18.62 369 THR A CA 1
ATOM 903 C C . THR B 1 33 ? -6.873 -4.819 19.402 1.00 20.84 369 THR A C 1
ATOM 904 O O . THR B 1 33 ? -5.928 -5.481 18.972 1.00 23.37 369 THR A O 1
ATOM 908 N N . PRO B 1 34 ? -7.962 -4.556 18.672 1.00 20.01 370 PRO A N 1
ATOM 909 C CA . PRO B 1 34 ? -8.025 -4.947 17.257 1.00 16.50 370 PRO A CA 1
ATOM 910 C C . PRO B 1 34 ? -6.864 -4.378 16.440 1.00 19.11 370 PRO A C 1
ATOM 911 O O . PRO B 1 34 ? -6.321 -5.088 15.593 1.00 19.14 370 PRO A O 1
ATOM 915 N N . LYS B 1 35 ? -6.468 -3.132 16.690 1.00 17.61 371 LYS A N 1
ATOM 916 C CA . LYS B 1 35 ? -5.346 -2.575 15.938 1.00 18.60 371 LYS A CA 1
ATOM 917 C C . LYS B 1 35 ? -4.082 -3.399 16.161 1.00 23.42 371 LYS A C 1
ATOM 918 O O . LYS B 1 35 ? -3.346 -3.695 15.215 1.00 21.06 371 LYS A O 1
ATOM 924 N N . MET B 1 36 ? -3.832 -3.778 17.412 1.00 19.52 372 MET A N 1
ATOM 925 C CA . MET B 1 36 ? -2.682 -4.623 17.720 1.00 19.90 372 MET A CA 1
ATOM 926 C C . MET B 1 36 ? -2.758 -5.971 17.008 1.00 18.66 372 MET A C 1
ATOM 927 O O . MET B 1 36 ? -1.772 -6.435 16.433 1.00 20.99 372 MET A O 1
ATOM 932 N N . CYS B 1 37 ? -3.934 -6.594 17.048 1.00 19.70 373 CYS A N 1
ATOM 933 C CA . CYS B 1 37 ? -4.110 -7.906 16.427 1.00 21.58 373 CYS A CA 1
ATOM 934 C C . CYS B 1 37 ? -3.884 -7.832 14.928 1.00 18.49 373 CYS A C 1
ATOM 935 O O . CYS B 1 37 ? -3.244 -8.711 14.338 1.00 23.58 373 CYS A O 1
ATOM 938 N N . LEU B 1 38 ? -4.390 -6.769 14.318 1.00 19.09 374 LEU A N 1
ATOM 939 C CA . LEU B 1 38 ? -4.235 -6.605 12.878 1.00 19.81 374 LEU A CA 1
ATOM 940 C C . LEU B 1 38 ? -2.773 -6.358 12.521 1.00 19.63 374 LEU A C 1
ATOM 941 O O . LEU B 1 38 ? -2.261 -6.929 11.559 1.00 21.43 374 LEU A O 1
ATOM 946 N N . LEU B 1 39 ? -2.095 -5.525 13.308 1.00 19.12 375 LEU A N 1
ATOM 947 C CA . LEU B 1 39 ? -0.685 -5.252 13.080 1.00 22.60 375 LEU A CA 1
ATOM 948 C C . LEU B 1 39 ? 0.104 -6.559 13.138 1.00 24.26 375 LEU A C 1
ATOM 949 O O . LEU B 1 39 ? 0.971 -6.810 12.299 1.00 27.23 375 LEU A O 1
ATOM 954 N N . GLU B 1 40 ? -0.235 -7.409 14.104 1.00 21.08 376 GLU A N 1
ATOM 955 C CA . GLU B 1 40 ? 0.483 -8.658 14.282 1.00 25.02 376 GLU A CA 1
ATOM 956 C C . GLU B 1 40 ? 0.168 -9.650 13.167 1.00 22.91 376 GLU A C 1
ATOM 957 O O . GLU B 1 40 ? 1.056 -10.371 12.708 1.00 30.12 376 GLU A O 1
ATOM 963 N N . TRP B 1 41 ? -1.071 -9.646 12.689 1.00 23.02 377 TRP A N 1
ATOM 964 C CA . TRP B 1 41 ? -1.434 -10.535 11.591 1.00 24.04 377 TRP A CA 1
ATOM 965 C C . TRP B 1 41 ? -0.683 -10.164 10.310 1.00 28.25 377 TRP A C 1
ATOM 966 O O . TRP B 1 41 ? -0.156 -11.035 9.609 1.00 26.01 377 TRP A O 1
ATOM 977 N N . CYS B 1 42 ? -0.598 -8.870 10.028 1.00 24.72 378 CYS A N 1
ATOM 978 C CA . CYS B 1 42 ? 0.114 -8.409 8.841 1.00 24.87 378 CYS A CA 1
ATOM 979 C C . CYS B 1 42 ? 1.575 -8.793 8.935 1.00 31.35 378 CYS A C 1
ATOM 980 O O . CYS B 1 42 ? 2.198 -9.143 7.934 1.00 28.21 378 CYS A O 1
ATOM 983 N N . ARG B 1 43 ? 2.107 -8.792 10.151 1.00 26.74 379 ARG A N 1
ATOM 984 C CA . ARG B 1 43 ? 3.520 -9.069 10.311 1.00 30.70 379 ARG A CA 1
ATOM 985 C C . ARG B 1 43 ? 3.780 -10.546 10.059 1.00 29.69 379 ARG A C 1
ATOM 986 O O . ARG B 1 43 ? 4.736 -10.901 9.363 1.00 32.97 379 ARG A O 1
ATOM 994 N N . ARG B 1 44 ? 2.893 -11.404 10.555 1.00 32.16 380 ARG A N 1
ATOM 995 C CA . ARG B 1 44 ? 3.055 -12.840 10.357 1.00 32.18 380 ARG A CA 1
ATOM 996 C C . ARG B 1 44 ? 2.815 -13.265 8.917 1.00 38.82 380 ARG A C 1
ATOM 997 O O . ARG B 1 44 ? 3.446 -14.211 8.439 1.00 31.30 380 ARG A O 1
ATOM 1005 N N . GLU B 1 45 ? 1.941 -12.544 8.219 1.00 29.86 381 GLU A N 1
ATOM 1006 C CA . GLU B 1 45 ? 1.592 -12.891 6.840 1.00 28.21 381 GLU A CA 1
ATOM 1007 C C . GLU B 1 45 ? 2.529 -12.201 5.866 1.00 28.77 381 GLU A C 1
ATOM 1008 O O . GLU B 1 45 ? 2.399 -12.357 4.648 1.00 31.59 381 GLU A O 1
ATOM 1014 N N . LYS B 1 46 ? 3.478 -11.452 6.421 1.00 25.10 382 LYS A N 1
ATOM 1015 C CA . LYS B 1 46 ? 4.440 -10.665 5.657 1.00 25.96 382 LYS A CA 1
ATOM 1016 C C . LYS B 1 46 ? 3.757 -9.716 4.679 1.00 36.80 382 LYS A C 1
ATOM 1017 O O . LYS B 1 46 ? 4.162 -9.585 3.522 1.00 32.19 382 LYS A O 1
ATOM 1023 N N . LEU B 1 47 ? 2.731 -9.030 5.180 1.00 28.81 383 LEU A N 1
ATOM 1024 C CA . LEU B 1 47 ? 2.052 -7.973 4.443 1.00 24.52 383 LEU A CA 1
ATOM 1025 C C . LEU B 1 47 ? 2.569 -6.623 4.896 1.00 26.73 383 LEU A C 1
ATOM 1026 O O . LEU B 1 47 ? 3.144 -6.505 5.981 1.00 30.33 383 LEU A O 1
ATOM 1031 N N . ALA B 1 48 ? 2.358 -5.602 4.074 1.00 28.83 384 ALA A N 1
ATOM 1032 C CA . ALA B 1 48 ? 2.637 -4.239 4.491 1.00 28.29 384 ALA A CA 1
ATOM 1033 C C . ALA B 1 48 ? 1.797 -3.954 5.734 1.00 23.61 384 ALA A C 1
ATOM 1034 O O . ALA B 1 48 ? 0.718 -4.532 5.908 1.00 23.83 384 ALA A O 1
ATOM 1036 N N . GLN B 1 49 ? 2.293 -3.094 6.612 1.00 23.45 385 GLN A N 1
ATOM 1037 C CA . GLN B 1 49 ? 1.511 -2.779 7.800 1.00 25.12 385 GLN A CA 1
ATOM 1038 C C . GLN B 1 49 ? 0.264 -1.989 7.406 1.00 21.67 385 GLN A C 1
ATOM 1039 O O . GLN B 1 49 ? 0.233 -1.329 6.359 1.00 23.24 385 GLN A O 1
ATOM 1045 N N . PRO B 1 50 ? -0.785 -2.078 8.235 1.00 22.64 386 PRO A N 1
ATOM 1046 C CA . PRO B 1 50 ? -2.036 -1.393 7.906 1.00 20.35 386 PRO A CA 1
ATOM 1047 C C . PRO B 1 50 ? -1.840 0.106 7.758 1.00 20.94 386 PRO A C 1
ATOM 1048 O O . PRO B 1 50 ? -1.061 0.724 8.489 1.00 23.75 386 PRO A O 1
ATOM 1052 N N . VAL B 1 51 ? -2.553 0.687 6.806 1.00 20.87 387 VAL A N 1
ATOM 1053 C CA . VAL B 1 51 ? -2.543 2.131 6.648 1.00 19.75 387 VAL A CA 1
ATOM 1054 C C . VAL B 1 51 ? -3.931 2.650 6.949 1.00 19.11 387 VAL A C 1
ATOM 1055 O O . VAL B 1 51 ? -4.902 2.161 6.377 1.00 21.19 387 VAL A O 1
ATOM 1059 N N . TYR B 1 52 ? -4.022 3.619 7.860 1.00 20.89 388 TYR A N 1
ATOM 1060 C CA . TYR B 1 52 ? -5.305 4.199 8.250 1.00 16.54 388 TYR A CA 1
ATOM 1061 C C . TYR B 1 52 ? -5.442 5.614 7.694 1.00 18.77 388 TYR A C 1
ATOM 1062 O O . TYR B 1 52 ? -4.500 6.405 7.770 1.00 21.94 388 TYR A O 1
ATOM 1071 N N . GLU B 1 53 ? -6.615 5.932 7.155 1.00 18.84 389 GLU A N 1
ATOM 1072 C CA . GLU B 1 53 ? -6.900 7.285 6.700 1.00 20.18 389 GLU A CA 1
ATOM 1073 C C . GLU B 1 53 ? -8.176 7.776 7.372 1.00 19.61 389 GLU A C 1
ATOM 1074 O O . GLU B 1 53 ? -9.195 7.093 7.372 1.00 20.23 389 GLU A O 1
ATOM 1080 N N . THR B 1 54 ? -8.112 8.974 7.940 1.00 18.23 390 THR A N 1
ATOM 1081 C CA . THR B 1 54 ? -9.212 9.513 8.730 1.00 14.58 390 THR A CA 1
ATOM 1082 C C . THR B 1 54 ? -10.251 10.204 7.861 1.00 18.42 390 THR A C 1
ATOM 1083 O O . THR B 1 54 ? -9.909 10.942 6.933 1.00 19.29 390 THR A O 1
ATOM 1087 N N . VAL B 1 55 ? -11.518 9.928 8.155 1.00 16.96 391 VAL A N 1
ATOM 1088 C CA . VAL B 1 55 ? -12.643 10.588 7.509 1.00 15.45 391 VAL A CA 1
ATOM 1089 C C . VAL B 1 55 ? -13.398 11.334 8.609 1.00 25.92 391 VAL A C 1
ATOM 1090 O O . VAL B 1 55 ? -13.558 10.815 9.712 1.00 19.59 391 VAL A O 1
ATOM 1094 N N . GLN B 1 56 ? -13.828 12.561 8.333 1.00 17.69 392 GLN A N 1
ATOM 1095 C CA . GLN B 1 56 ? -14.517 13.342 9.357 1.00 17.69 392 GLN A CA 1
ATOM 1096 C C . GLN B 1 56 ? -15.862 13.866 8.902 1.00 22.37 392 GLN A C 1
ATOM 1097 O O . GLN B 1 56 ? -16.065 14.143 7.721 1.00 20.36 392 GLN A O 1
ATOM 1103 N N . ARG B 1 57 ? -16.780 13.994 9.855 1.00 21.27 393 ARG A N 1
ATOM 1104 C CA . ARG B 1 57 ? -17.993 14.787 9.685 1.00 22.19 393 ARG A CA 1
ATOM 1105 C C . ARG B 1 57 ? -17.968 15.830 10.788 1.00 24.94 393 ARG A C 1
ATOM 1106 O O . ARG B 1 57 ? -18.563 15.640 11.850 1.00 25.30 393 ARG A O 1
ATOM 1114 N N . PRO B 1 58 ? -17.234 16.923 10.553 1.00 27.76 394 PRO A N 1
ATOM 1115 C CA . PRO B 1 58 ? -16.920 17.894 11.607 1.00 31.70 394 PRO A CA 1
ATOM 1116 C C . PRO B 1 58 ? -18.175 18.521 12.220 1.00 36.87 394 PRO A C 1
ATOM 1117 O O . PRO B 1 58 ? -18.156 18.793 13.422 1.00 34.04 394 PRO A O 1
ATOM 1121 N N . LEU B 1 59 ? -19.243 18.684 11.436 1.00 39.31 395 LEU A N 1
ATOM 1122 C CA . LEU B 1 59 ? -20.514 19.219 11.941 1.00 39.01 395 LEU A CA 1
ATOM 1123 C C . LEU B 1 59 ? -21.006 18.448 13.157 1.00 43.20 395 LEU A C 1
ATOM 1124 O O . LEU B 1 59 ? -21.505 19.034 14.126 1.00 35.00 395 LEU A O 1
ATOM 1129 N N . ASP B 1 60 ? -20.887 17.126 13.084 1.00 32.03 396 ASP A N 1
ATOM 1130 C CA . ASP B 1 60 ? -21.361 16.252 14.140 1.00 33.09 396 ASP A CA 1
ATOM 1131 C C . ASP B 1 60 ? -20.241 15.803 15.061 1.00 20.69 396 ASP A C 1
ATOM 1132 O O . ASP B 1 60 ? -20.479 14.995 15.954 1.00 28.72 396 ASP A O 1
ATOM 1137 N N . ARG B 1 61 ? -19.027 16.311 14.831 1.00 18.76 397 ARG A N 1
ATOM 1138 C CA . ARG B 1 61 ? -17.875 15.963 15.664 1.00 19.42 397 ARG A CA 1
ATOM 1139 C C . ARG B 1 61 ? -17.605 14.460 15.558 1.00 24.75 397 ARG A C 1
ATOM 1140 O O . ARG B 1 61 ? -17.275 13.803 16.554 1.00 25.51 397 ARG A O 1
ATOM 1148 N N . LEU B 1 62 ? -17.815 13.915 14.364 1.00 24.18 398 LEU A N 1
ATOM 1149 C CA . LEU B 1 62 ? -17.730 12.475 14.137 1.00 22.79 398 LEU A CA 1
ATOM 1150 C C . LEU B 1 62 ? -16.499 12.098 13.314 1.00 22.80 398 LEU A C 1
ATOM 1151 O O . LEU B 1 62 ? -15.992 12.884 12.509 1.00 18.47 398 LEU A O 1
ATOM 1156 N N . PHE B 1 63 ? -16.031 10.873 13.523 1.00 18.61 399 PHE A N 1
ATOM 1157 C CA . PHE B 1 63 ? -14.858 10.342 12.844 1.00 17.13 399 PHE A CA 1
ATOM 1158 C C . PHE B 1 63 ? -15.138 8.952 12.296 1.00 20.32 399 PHE A C 1
ATOM 1159 O O . PHE B 1 63 ? -15.896 8.167 12.880 1.00 19.09 399 PHE A O 1
ATOM 1167 N N . SER B 1 64 ? -14.506 8.664 11.173 1.00 17.93 400 SER A N 1
ATOM 1168 C CA . SER B 1 64 ? -14.443 7.316 10.631 1.00 17.90 400 SER A CA 1
ATOM 1169 C C . SER B 1 64 ? -13.006 7.075 10.198 1.00 17.47 400 SER A C 1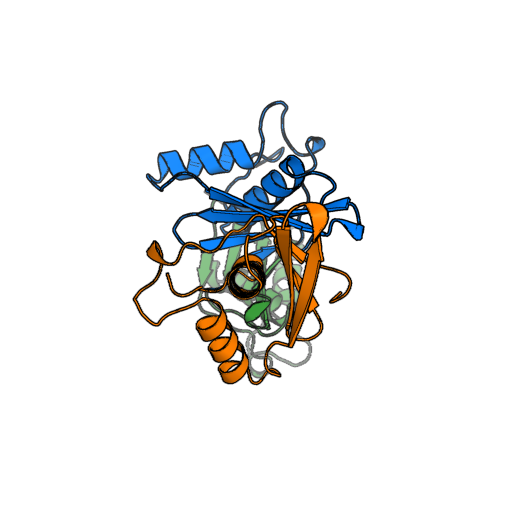
ATOM 1170 O O . SER B 1 64 ? -12.162 7.981 10.257 1.00 18.40 400 SER A O 1
ATOM 1173 N N . SER B 1 65 ? -12.697 5.839 9.830 1.00 15.80 401 SER A N 1
ATOM 1174 C CA . SER B 1 65 ? -11.362 5.533 9.355 1.00 14.34 401 SER A CA 1
ATOM 1175 C C . SER B 1 65 ? -11.458 4.433 8.331 1.00 16.32 401 SER A C 1
ATOM 1176 O O . SER B 1 65 ? -12.261 3.511 8.479 1.00 17.58 401 SER A O 1
ATOM 1179 N N . ILE B 1 66 ? -10.672 4.567 7.269 1.00 14.14 402 ILE A N 1
ATOM 1180 C CA . ILE B 1 66 ? -10.558 3.543 6.250 1.00 14.65 402 ILE A CA 1
ATOM 1181 C C . ILE B 1 66 ? -9.183 2.911 6.398 1.00 17.31 402 ILE A C 1
ATOM 1182 O O . ILE B 1 66 ? -8.164 3.607 6.309 1.00 18.59 402 ILE A O 1
ATOM 1187 N N . VAL B 1 67 ? -9.141 1.601 6.638 1.00 15.18 403 VAL A N 1
ATOM 1188 C CA . VAL B 1 67 ? -7.852 0.943 6.750 1.00 16.31 403 VAL A CA 1
ATOM 1189 C C . VAL B 1 67 ? -7.592 0.132 5.478 1.00 17.57 403 VAL A C 1
ATOM 1190 O O . VAL B 1 67 ? -8.494 -0.497 4.937 1.00 17.92 403 VAL A O 1
ATOM 1194 N N . THR B 1 68 ? -6.358 0.205 4.983 1.00 17.54 404 THR A N 1
ATOM 1195 C CA . THR B 1 68 ? -5.966 -0.558 3.800 1.00 16.63 404 THR A CA 1
ATOM 1196 C C . THR B 1 68 ? -4.994 -1.652 4.204 1.00 18.73 404 THR A C 1
ATOM 1197 O O . THR B 1 68 ? -3.955 -1.387 4.822 1.00 20.65 404 THR A O 1
ATOM 1201 N N . VAL B 1 69 ? -5.359 -2.884 3.862 1.00 19.28 405 VAL A N 1
ATOM 1202 C CA . VAL B 1 69 ? -4.566 -4.073 4.152 1.00 18.10 405 VAL A CA 1
ATOM 1203 C C . VAL B 1 69 ? -4.594 -4.953 2.907 1.00 21.54 405 VAL A C 1
ATOM 1204 O O . VAL B 1 69 ? -5.675 -5.287 2.404 1.00 22.09 405 VAL A O 1
ATOM 1208 N N . ALA B 1 70 ? -3.413 -5.314 2.417 1.00 24.91 406 ALA A N 1
ATOM 1209 C CA . ALA B 1 70 ? -3.286 -6.124 1.206 1.00 26.44 406 ALA A CA 1
ATOM 1210 C C . ALA B 1 70 ? -4.133 -5.564 0.059 1.00 26.67 406 ALA A C 1
ATOM 1211 O O . ALA B 1 70 ? -4.879 -6.301 -0.592 1.00 30.32 406 ALA A O 1
ATOM 1213 N N . GLU B 1 71 ? -4.045 -4.253 -0.140 1.00 27.39 407 GLU A N 1
ATOM 1214 C CA . GLU B 1 71 ? -4.701 -3.569 -1.267 1.00 37.83 407 GLU A CA 1
ATOM 1215 C C . GLU B 1 71 ? -6.242 -3.526 -1.190 1.00 36.03 407 GLU A C 1
ATOM 1216 O O . GLU B 1 71 ? -6.895 -3.070 -2.131 1.00 40.10 407 GLU A O 1
ATOM 1222 N N . GLN B 1 72 ? -6.818 -4.016 -0.094 1.00 20.24 408 GLN A N 1
ATOM 1223 C CA . GLN B 1 72 ? -8.261 -3.945 0.136 1.00 19.82 408 GLN A CA 1
ATOM 1224 C C . GLN B 1 72 ? -8.561 -2.931 1.241 1.00 24.34 408 GLN A C 1
ATOM 1225 O O . GLN B 1 72 ? -7.854 -2.888 2.246 1.00 20.36 408 GLN A O 1
ATOM 1231 N N . LYS B 1 73 ? -9.591 -2.116 1.038 1.00 18.86 409 LYS A N 1
ATOM 1232 C CA . LYS B 1 73 ? -10.013 -1.110 2.027 1.00 17.27 409 LYS A CA 1
ATOM 1233 C C . LYS B 1 73 ? -11.173 -1.603 2.893 1.00 19.32 409 LYS A C 1
ATOM 1234 O O . LYS B 1 73 ? -12.099 -2.252 2.391 1.00 18.62 409 LYS A O 1
ATOM 1240 N N . TYR B 1 74 ? -11.134 -1.253 4.183 1.00 16.83 410 TYR A N 1
ATOM 1241 C CA . TYR B 1 74 ? -12.149 -1.645 5.144 1.00 18.07 410 TYR A CA 1
ATOM 1242 C C . TYR B 1 74 ? -12.576 -0.455 5.995 1.00 16.38 410 TYR A C 1
ATOM 1243 O O . TYR B 1 74 ? -11.748 0.387 6.347 1.00 16.29 410 TYR A O 1
ATOM 1252 N N . GLN B 1 75 ? -13.846 -0.420 6.381 1.00 17.46 411 GLN A N 1
ATOM 1253 C CA . GLN B 1 75 ? -14.383 0.726 7.120 1.00 16.79 411 GLN A CA 1
ATOM 1254 C C . GLN B 1 75 ? -15.652 0.310 7.841 1.00 17.31 411 GLN A C 1
ATOM 1255 O O . GLN B 1 75 ? -16.441 -0.447 7.300 1.00 18.48 411 GLN A O 1
ATOM 1261 N N . SER B 1 76 ? -15.867 0.803 9.049 1.00 15.03 412 SER A N 1
ATOM 1262 C CA . SER B 1 76 ? -17.138 0.531 9.719 1.00 15.65 412 SER A CA 1
ATOM 1263 C C . SER B 1 76 ? -18.242 1.339 9.058 1.00 19.54 412 SER A C 1
ATOM 1264 O O . SER B 1 76 ? -17.981 2.394 8.473 1.00 20.17 412 SER A O 1
ATOM 1267 N N . THR B 1 77 ? -19.471 0.840 9.128 1.00 17.47 413 THR A N 1
ATOM 1268 C CA . THR B 1 77 ? -20.614 1.641 8.702 1.00 15.95 413 THR A CA 1
ATOM 1269 C C . THR B 1 77 ? -20.973 2.701 9.727 1.00 21.36 413 THR A C 1
ATOM 1270 O O . THR B 1 77 ? -21.776 3.593 9.443 1.00 22.52 413 THR A O 1
ATOM 1274 N N . LEU B 1 78 ? -20.393 2.592 10.918 1.00 19.70 414 LEU A N 1
ATOM 1275 C CA . LEU B 1 78 ? -20.738 3.455 12.031 1.00 18.92 414 LEU A CA 1
ATOM 1276 C C . LEU B 1 78 ? -19.675 4.526 12.226 1.00 21.62 414 LEU A C 1
ATOM 1277 O O . LEU B 1 78 ? -18.561 4.401 11.730 1.00 23.05 414 LEU A O 1
ATOM 1282 N N . TRP B 1 79 ? -20.038 5.590 12.922 1.00 22.03 415 TRP A N 1
ATOM 1283 C CA . TRP B 1 79 ? -19.111 6.685 13.165 1.00 20.99 415 TRP A CA 1
ATOM 1284 C C . TRP B 1 79 ? -18.775 6.754 14.640 1.00 23.68 415 TRP A C 1
ATOM 1285 O O . TRP B 1 79 ? -19.545 6.289 15.482 1.00 24.02 415 TRP A O 1
ATOM 1296 N N . ASP B 1 80 ? -17.614 7.317 14.942 1.00 18.27 416 ASP A N 1
ATOM 1297 C CA . ASP B 1 80 ? -17.105 7.339 16.301 1.00 21.23 416 ASP A CA 1
ATOM 1298 C C . ASP B 1 80 ? -16.773 8.745 16.746 1.00 20.14 416 ASP A C 1
ATOM 1299 O O . ASP B 1 80 ? -16.675 9.666 15.933 1.00 22.29 416 ASP A O 1
ATOM 1304 N N . LYS B 1 81 ? -16.550 8.900 18.043 1.00 19.54 417 LYS A N 1
ATOM 1305 C CA . LYS B 1 81 ? -16.300 10.226 18.592 1.00 21.38 417 LYS A CA 1
ATOM 1306 C C . LYS B 1 81 ? -14.827 10.625 18.552 1.00 23.75 417 LYS A C 1
ATOM 1307 O O . LYS B 1 81 ? -14.481 11.746 18.920 1.00 22.34 417 LYS A O 1
ATOM 1313 N N . SER B 1 82 ? -13.949 9.716 18.136 1.00 21.19 418 SER A N 1
ATOM 1314 C CA . SER B 1 82 ? -12.534 10.058 18.022 1.00 19.37 418 SER A CA 1
ATOM 1315 C C . SER B 1 82 ? -11.862 9.283 16.902 1.00 15.76 418 SER A C 1
ATOM 1316 O O . SER B 1 82 ? -12.364 8.241 16.469 1.00 20.82 418 SER A O 1
ATOM 1319 N N . LYS B 1 83 ? -10.721 9.793 16.457 1.00 18.78 419 LYS A N 1
ATOM 1320 C CA . LYS B 1 83 ? -9.926 9.120 15.426 1.00 18.51 419 LYS A CA 1
ATOM 1321 C C . LYS B 1 83 ? -9.470 7.743 15.892 1.00 19.72 419 LYS A C 1
ATOM 1322 O O . LYS B 1 83 ? -9.601 6.767 15.156 1.00 22.16 419 LYS A O 1
ATOM 1328 N N . LYS B 1 84 ? -8.945 7.667 17.115 1.00 22.78 420 LYS A N 1
ATOM 1329 C CA . LYS B 1 84 ? -8.463 6.391 17.637 1.00 25.05 420 LYS A CA 1
ATOM 1330 C C . LYS B 1 84 ? -9.562 5.341 17.710 1.00 22.62 420 LYS A C 1
ATOM 1331 O O . LYS B 1 84 ? -9.338 4.188 17.344 1.00 20.35 420 LYS A O 1
ATOM 1337 N N . LEU B 1 85 ? -10.742 5.727 18.175 1.00 18.15 421 LEU A N 1
ATOM 1338 C CA . LEU B 1 85 ? -11.859 4.784 18.232 1.00 19.17 421 LEU A CA 1
ATOM 1339 C C . LEU B 1 85 ? -12.276 4.339 16.825 1.00 17.63 421 LEU A C 1
ATOM 1340 O O . LEU B 1 85 ? -12.624 3.170 16.607 1.00 19.31 421 LEU A O 1
ATOM 1345 N N . ALA B 1 86 ? -12.253 5.265 15.864 1.00 16.57 422 ALA A N 1
ATOM 1346 C CA . ALA B 1 86 ? -12.595 4.933 14.480 1.00 16.94 422 ALA A CA 1
ATOM 1347 C C . ALA B 1 86 ? -11.593 3.949 13.894 1.00 17.86 422 ALA A C 1
ATOM 1348 O O . ALA B 1 86 ? -11.957 3.020 13.155 1.00 16.02 422 ALA A O 1
ATOM 1350 N N . GLU B 1 87 ? -10.325 4.141 14.230 1.00 15.53 423 GLU A N 1
ATOM 1351 C CA . GLU B 1 87 ? -9.289 3.238 13.727 1.00 16.88 423 GLU A CA 1
ATOM 1352 C C . GLU B 1 87 ? -9.465 1.835 14.282 1.00 16.06 423 GLU A C 1
ATOM 1353 O O . GLU B 1 87 ? -9.313 0.863 13.551 1.00 14.93 423 GLU A O 1
ATOM 1359 N N . GLN B 1 88 ? -9.829 1.729 15.559 1.00 15.92 424 GLN A N 1
ATOM 1360 C CA . GLN B 1 88 ? -10.071 0.404 16.136 1.00 17.16 424 GLN A CA 1
ATOM 1361 C C . GLN B 1 88 ? -11.239 -0.273 15.422 1.00 14.86 424 GLN A C 1
ATOM 1362 O O . GLN B 1 88 ? -11.197 -1.477 15.170 1.00 17.02 424 GLN A O 1
ATOM 1368 N N . ALA B 1 89 ? -12.273 0.493 15.095 1.00 15.76 425 ALA A N 1
ATOM 1369 C CA . ALA B 1 89 ? -13.442 -0.051 14.383 1.00 15.76 425 ALA A CA 1
ATOM 1370 C C . ALA B 1 89 ? -13.046 -0.548 12.995 1.00 17.63 425 ALA A C 1
ATOM 1371 O O . ALA B 1 89 ? -13.480 -1.611 12.558 1.00 18.00 425 ALA A O 1
ATOM 1373 N N . ALA B 1 90 ? -12.210 0.219 12.303 1.00 16.15 426 ALA A N 1
ATOM 1374 C CA . ALA B 1 90 ? -11.746 -0.186 10.976 1.00 17.07 426 ALA A CA 1
ATOM 1375 C C . ALA B 1 90 ? -10.957 -1.492 11.058 1.00 20.89 426 ALA A C 1
ATOM 1376 O O . ALA B 1 90 ? -11.114 -2.385 10.218 1.00 16.48 426 ALA A O 1
ATOM 1378 N N . ALA B 1 91 ? -10.118 -1.604 12.083 1.00 15.08 427 ALA A N 1
ATOM 1379 C CA . ALA B 1 91 ? -9.347 -2.826 12.275 1.00 14.72 427 ALA A CA 1
ATOM 1380 C C . ALA B 1 91 ? -10.276 -4.018 12.512 1.00 16.06 427 ALA A C 1
ATOM 1381 O O . ALA B 1 91 ? -10.038 -5.107 11.991 1.00 17.50 427 ALA A O 1
ATOM 1383 N N . ILE B 1 92 ? -11.322 -3.809 13.311 1.00 17.19 428 ILE A N 1
ATOM 1384 C CA . ILE B 1 92 ? -12.320 -4.847 13.527 1.00 16.37 428 ILE A CA 1
ATOM 1385 C C . ILE B 1 92 ? -12.942 -5.279 12.202 1.00 17.70 428 ILE A C 1
ATOM 1386 O O . ILE B 1 92 ? -13.034 -6.475 11.918 1.00 19.61 428 ILE A O 1
ATOM 1391 N N . VAL B 1 93 ? -13.338 -4.320 11.366 1.00 13.76 429 VAL A N 1
ATOM 1392 C CA . VAL B 1 93 ? -13.918 -4.709 10.074 1.00 15.18 429 VAL A CA 1
ATOM 1393 C C . VAL B 1 93 ? -12.934 -5.565 9.278 1.00 19.39 429 VAL A C 1
ATOM 1394 O O . VAL B 1 93 ? -13.295 -6.617 8.743 1.00 17.30 429 VAL A O 1
ATOM 1398 N N . CYS B 1 94 ? -11.681 -5.134 9.229 1.00 17.74 430 CYS A N 1
ATOM 1399 C CA . CYS B 1 94 ? -10.657 -5.870 8.498 1.00 16.19 430 CYS A CA 1
ATOM 1400 C C . CYS B 1 94 ? -10.498 -7.304 9.007 1.00 18.41 430 CYS A C 1
ATOM 1401 O O . CYS B 1 94 ? -10.484 -8.258 8.237 1.00 18.16 430 CYS A O 1
ATOM 1404 N N . LEU B 1 95 ? -10.380 -7.455 10.315 1.00 15.91 431 LEU A N 1
ATOM 1405 C CA . LEU B 1 95 ? -10.229 -8.790 10.888 1.00 17.83 431 LEU A CA 1
ATOM 1406 C C . LEU B 1 95 ? -11.500 -9.623 10.759 1.00 19.39 431 LEU A C 1
ATOM 1407 O O . LEU B 1 95 ? -11.483 -10.753 10.244 1.00 20.01 431 LEU A O 1
ATOM 1412 N N . ARG B 1 96 ? -12.612 -9.055 11.217 1.00 18.03 432 ARG A N 1
ATOM 1413 C CA . ARG B 1 96 ? -13.857 -9.797 11.298 1.00 18.70 432 ARG A CA 1
ATOM 1414 C C . ARG B 1 96 ? -14.391 -10.188 9.920 1.00 22.59 432 ARG A C 1
ATOM 1415 O O . ARG B 1 96 ? -14.906 -11.289 9.750 1.00 22.62 432 ARG A O 1
ATOM 1423 N N . SER B 1 97 ? -14.272 -9.306 8.929 1.00 17.21 433 SER A N 1
ATOM 1424 C CA . SER B 1 97 ? -14.804 -9.630 7.603 1.00 18.39 433 SER A CA 1
ATOM 1425 C C . SER B 1 97 ? -13.990 -10.752 6.964 1.00 20.51 433 SER A C 1
ATOM 1426 O O . SER B 1 97 ? -14.437 -11.359 5.986 1.00 20.93 433 SER A O 1
ATOM 1429 N N . GLN B 1 98 ? -12.801 -11.017 7.511 1.00 17.87 434 GLN A N 1
ATOM 1430 C CA . GLN B 1 98 ? -11.948 -12.094 7.014 1.00 18.32 434 GLN A CA 1
ATOM 1431 C C . GLN B 1 98 ? -11.992 -13.325 7.923 1.00 19.74 434 GLN A C 1
ATOM 1432 O O . GLN B 1 98 ? -11.304 -14.320 7.667 1.00 24.38 434 GLN A O 1
ATOM 1438 N N . GLY B 1 99 ? -12.793 -13.255 8.981 1.00 23.26 435 GLY A N 1
ATOM 1439 C CA . GLY B 1 99 ? -12.917 -14.364 9.913 1.00 25.71 435 GLY A CA 1
ATOM 1440 C C . GLY B 1 99 ? -11.676 -14.594 10.759 1.00 33.99 435 GLY A C 1
ATOM 1441 O O . GLY B 1 99 ? -11.427 -15.709 11.220 1.00 30.28 435 GLY A O 1
ATOM 1442 N N . LEU B 1 100 ? -10.896 -13.538 10.964 1.00 21.11 436 LEU A N 1
ATOM 1443 C CA . LEU B 1 100 ? -9.682 -13.613 11.757 1.00 23.99 436 LEU A CA 1
ATOM 1444 C C . LEU B 1 100 ? -9.966 -13.270 13.215 1.00 25.69 436 LEU A C 1
ATOM 1445 O O . LEU B 1 100 ? -10.869 -12.485 13.507 1.00 33.56 436 LEU A O 1
ATOM 1450 N N . PRO B 1 101 ? -9.181 -13.840 14.142 1.00 34.45 437 PRO A N 1
ATOM 1451 C CA . PRO B 1 101 ? -9.330 -13.450 15.551 1.00 34.41 437 PRO A CA 1
ATOM 1452 C C . PRO B 1 101 ? -8.989 -11.974 15.752 1.00 27.97 437 PRO A C 1
ATOM 1453 O O . PRO B 1 101 ? -8.030 -11.501 15.143 1.00 29.94 437 PRO A O 1
ATOM 1457 N N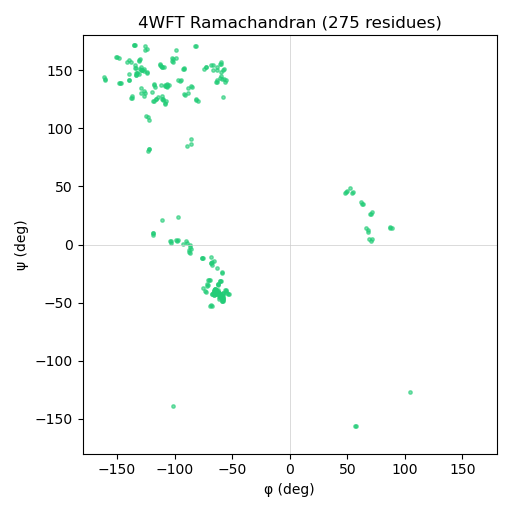 . GLU B 1 102 ? -9.749 -11.256 16.579 1.00 25.64 438 GLU A N 1
ATOM 1458 C CA . GLU B 1 102 ? -9.476 -9.837 16.787 1.00 28.63 438 GLU A CA 1
ATOM 1459 C C . GLU B 1 102 ? -9.138 -9.571 18.232 1.00 28.59 438 GLU A C 1
ATOM 1460 O O . GLU B 1 102 ? -9.008 -8.416 18.639 1.00 30.12 438 GLU A O 1
ATOM 1466 N N . GLY B 1 103 ? -8.979 -10.653 18.994 1.00 28.02 439 GLY A N 1
ATOM 1467 C CA . GLY B 1 103 ? -8.548 -10.578 20.377 1.00 36.70 439 GLY A CA 1
ATOM 1468 C C . GLY B 1 103 ? -9.675 -10.417 21.384 1.00 36.11 439 GLY A C 1
ATOM 1469 O O . GLY B 1 103 ? -9.416 -10.091 22.543 1.00 36.59 439 GLY A O 1
ATOM 1470 N N . ARG B 1 104 ? -10.918 -10.654 20.960 1.00 28.77 440 ARG A N 1
ATOM 1471 C CA . ARG B 1 104 ? -12.057 -10.557 21.877 1.00 30.22 440 ARG A CA 1
ATOM 1472 C C . ARG B 1 104 ? -11.955 -11.584 22.994 1.00 40.84 440 ARG A C 1
ATOM 1473 O O . ARG B 1 104 ? -11.319 -12.626 22.828 1.00 36.89 440 ARG A O 1
ATOM 1481 N N . LEU B 1 105 ? -12.560 -11.262 24.137 1.00 38.20 441 LEU A N 1
ATOM 1482 C CA . LEU B 1 105 ? -12.641 -12.186 25.263 1.00 50.52 441 LEU A CA 1
ATOM 1483 C C . LEU B 1 105 ? -13.338 -13.455 24.795 1.00 46.60 441 LEU A C 1
ATOM 1484 O O . LEU B 1 105 ? -14.421 -13.397 24.216 1.00 50.38 441 LEU A O 1
ATOM 1489 N N . GLY B 1 106 ? -12.702 -14.596 25.031 1.00 58.48 442 GLY A N 1
ATOM 1490 C CA . GLY B 1 106 ? -13.109 -15.840 24.400 1.00 69.53 442 GLY A CA 1
ATOM 1491 C C . GLY B 1 106 ? -12.113 -16.166 23.302 1.00 75.65 442 GLY A C 1
ATOM 1492 O O . GLY B 1 106 ? -10.912 -16.205 23.561 1.00 78.94 442 GLY A O 1
ATOM 1493 N N . GLU B 1 107 ? -12.609 -16.395 22.088 1.00 77.41 443 GLU A N 1
ATOM 1494 C CA . GLU B 1 107 ? -11.765 -16.572 20.902 1.00 74.36 443 GLU A CA 1
ATOM 1495 C C . GLU B 1 107 ? -10.612 -17.558 21.112 1.00 75.22 443 GLU A C 1
ATOM 1496 O O . GLU B 1 107 ? -9.482 -17.158 21.400 1.00 77.02 443 GLU A O 1
ATOM 1502 N N . ASP C 1 12 ? -27.502 8.573 5.602 1.00 76.61 348 ASP B N 1
ATOM 1503 C CA . ASP C 1 12 ? -27.659 10.013 5.427 1.00 77.91 348 ASP B CA 1
ATOM 1504 C C . ASP C 1 12 ? -26.695 10.559 4.377 1.00 67.02 348 ASP B C 1
ATOM 1505 O O . ASP C 1 12 ? -25.547 10.117 4.280 1.00 63.98 348 ASP B O 1
ATOM 1510 N N . THR C 1 13 ? -27.169 11.516 3.588 1.00 52.77 349 THR B N 1
ATOM 1511 C CA . THR C 1 13 ? -26.300 12.223 2.658 1.00 50.82 349 THR B CA 1
ATOM 1512 C C . THR C 1 13 ? -26.136 13.669 3.116 1.00 42.14 349 THR B C 1
ATOM 1513 O O . THR C 1 13 ? -25.754 14.545 2.338 1.00 41.12 349 THR B O 1
ATOM 1517 N N . SER C 1 14 ? -26.402 13.904 4.396 1.00 34.71 350 SER B N 1
ATOM 1518 C CA . SER C 1 14 ? -26.352 15.249 4.950 1.00 37.70 350 SER B CA 1
ATOM 1519 C C . SER C 1 14 ? -24.926 15.645 5.299 1.00 33.00 350 SER B C 1
ATOM 1520 O O . SER C 1 14 ? -24.013 14.819 5.268 1.00 29.11 350 SER B O 1
ATOM 1523 N N . GLY C 1 15 ? -24.767 16.922 5.634 1.00 36.13 351 GLY B N 1
ATOM 1524 C CA . GLY C 1 15 ? -23.503 17.515 6.032 1.00 28.66 351 GLY B CA 1
ATOM 1525 C C . GLY C 1 15 ? -22.348 17.395 5.057 1.00 28.02 351 GLY B C 1
ATOM 1526 O O . GLY C 1 15 ? -22.541 17.212 3.849 1.00 28.86 351 GLY B O 1
ATOM 1527 N N . VAL C 1 16 ? -21.133 17.474 5.587 1.00 19.21 352 VAL B N 1
ATOM 1528 C CA . VAL C 1 16 ? -19.950 17.430 4.745 1.00 17.46 352 VAL B CA 1
ATOM 1529 C C . VAL C 1 16 ? -18.985 16.348 5.224 1.00 21.38 352 VAL B C 1
ATOM 1530 O O . VAL C 1 16 ? -18.603 16.319 6.395 1.00 22.25 352 VAL B O 1
ATOM 1534 N N . ILE C 1 17 ? -18.573 15.485 4.304 1.00 15.58 353 ILE B N 1
ATOM 1535 C CA . ILE C 1 17 ? -17.553 14.488 4.582 1.00 15.52 353 ILE B CA 1
ATOM 1536 C C . ILE C 1 17 ? -16.195 15.087 4.238 1.00 20.50 353 ILE B C 1
ATOM 1537 O O . ILE C 1 17 ? -16.016 15.619 3.143 1.00 18.24 353 ILE B O 1
ATOM 1542 N N . LYS C 1 18 ? -15.244 15.011 5.168 1.00 14.51 354 LYS B N 1
ATOM 1543 C CA . LYS C 1 18 ? -13.937 15.625 4.951 1.00 13.92 354 LYS B CA 1
ATOM 1544 C C . LYS C 1 18 ? -12.773 14.678 5.188 1.00 19.06 354 LYS B C 1
ATOM 1545 O O . LYS C 1 18 ? -12.853 13.749 5.993 1.00 19.85 354 LYS B O 1
ATOM 1551 N N . MET C 1 19 ? -11.690 14.920 4.460 1.00 17.93 355 MET B N 1
ATOM 1552 C CA . MET C 1 19 ? -10.423 14.245 4.698 1.00 18.67 355 MET B CA 1
ATOM 1553 C C . MET C 1 19 ? -9.306 15.267 4.530 1.00 22.64 355 MET B C 1
ATOM 1554 O O . MET C 1 19 ? -9.484 16.307 3.890 1.00 21.43 355 MET B O 1
ATOM 1559 N N . ALA C 1 20 ? -8.152 14.983 5.114 1.00 19.64 356 ALA B N 1
ATOM 1560 C CA . ALA C 1 20 ? -7.035 15.905 5.018 1.00 23.27 356 ALA B CA 1
ATOM 1561 C C . ALA C 1 20 ? -6.260 15.643 3.737 1.00 27.38 356 ALA B C 1
ATOM 1562 O O . ALA C 1 20 ? -5.386 14.783 3.706 1.00 29.00 356 ALA B O 1
ATOM 1564 N N . VAL C 1 21 ? -6.624 16.324 2.654 1.00 21.75 357 VAL B N 1
ATOM 1565 C CA . VAL C 1 21 ? -5.949 16.044 1.393 1.00 27.28 357 VAL B CA 1
ATOM 1566 C C . VAL C 1 21 ? -5.546 17.319 0.669 1.00 27.37 357 VAL B C 1
ATOM 1567 O O . VAL C 1 21 ? -6.177 18.371 0.805 1.00 23.37 357 VAL B O 1
ATOM 1571 N N . LYS C 1 22 ? -4.482 17.204 -0.116 1.00 29.74 358 LYS B N 1
ATOM 1572 C CA . LYS C 1 22 ? -4.010 18.308 -0.931 1.00 34.28 358 LYS B CA 1
ATOM 1573 C C . LYS C 1 22 ? -3.608 17.693 -2.264 1.00 31.93 358 LYS B C 1
ATOM 1574 O O . LYS C 1 22 ? -3.066 16.590 -2.300 1.00 35.29 358 LYS B O 1
ATOM 1580 N N . PHE C 1 23 ? -3.884 18.390 -3.359 1.00 31.19 359 PHE B N 1
ATOM 1581 C CA . PHE C 1 23 ? -3.552 17.874 -4.682 1.00 34.97 359 PHE B CA 1
ATOM 1582 C C . PHE C 1 23 ? -2.092 18.116 -5.040 1.00 37.66 359 PHE B C 1
ATOM 1583 O O . PHE C 1 23 ? -1.616 19.246 -5.002 1.00 35.74 359 PHE B O 1
ATOM 1591 N N . ASP C 1 24 ? -1.394 17.040 -5.385 1.00 38.47 360 ASP B N 1
ATOM 1592 C CA . ASP C 1 24 ? -0.022 17.122 -5.873 1.00 46.72 360 ASP B CA 1
ATOM 1593 C C . ASP C 1 24 ? -0.011 16.480 -7.252 1.00 37.20 360 ASP B C 1
ATOM 1594 O O . ASP C 1 24 ? -0.149 15.267 -7.371 1.00 40.69 360 ASP B O 1
ATOM 1599 N N . ARG C 1 25 ? 0.112 17.293 -8.297 1.00 42.00 361 ARG B N 1
ATOM 1600 C CA . ARG C 1 25 ? 0.014 16.760 -9.656 1.00 47.01 361 ARG B CA 1
ATOM 1601 C C . ARG C 1 25 ? 1.117 15.755 -9.986 1.00 46.58 361 ARG B C 1
ATOM 1602 O O . ARG C 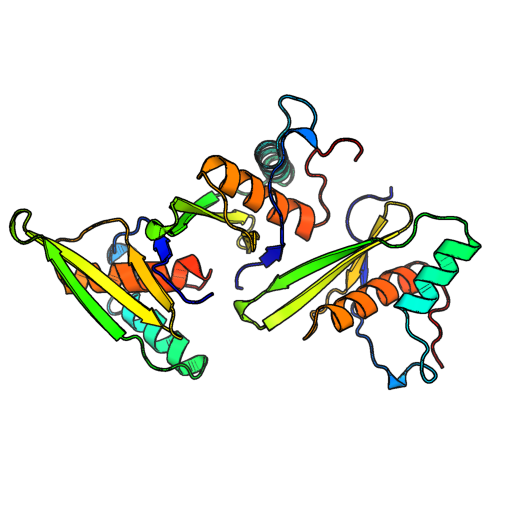1 25 ? 0.984 14.977 -10.930 1.00 48.80 361 ARG B O 1
ATOM 1610 N N . ARG C 1 26 ? 2.211 15.786 -9.228 1.00 46.62 362 ARG B N 1
ATOM 1611 C CA . ARG C 1 26 ? 3.317 14.862 -9.461 1.00 52.38 362 ARG B CA 1
ATOM 1612 C C . ARG C 1 26 ? 2.911 13.417 -9.174 1.00 57.40 362 ARG B C 1
ATOM 1613 O O . ARG C 1 26 ? 3.615 12.482 -9.552 1.00 55.94 362 ARG B O 1
ATOM 1621 N N . ALA C 1 27 ? 1.774 13.243 -8.506 1.00 53.03 363 ALA B N 1
ATOM 1622 C CA . ALA C 1 27 ? 1.257 11.918 -8.191 1.00 45.58 363 ALA B CA 1
ATOM 1623 C C . ALA C 1 27 ? 0.408 11.397 -9.341 1.00 45.03 363 ALA B C 1
ATOM 1624 O O . ALA C 1 27 ? -0.090 10.277 -9.297 1.00 48.41 363 ALA B O 1
ATOM 1626 N N . TYR C 1 28 ? 0.257 12.220 -10.376 1.00 42.46 364 TYR B N 1
ATOM 1627 C CA . TYR C 1 28 ? -0.622 11.906 -11.498 1.00 46.95 364 TYR B CA 1
ATOM 1628 C C . TYR C 1 28 ? 0.101 12.010 -12.828 1.00 55.82 364 TYR B C 1
ATOM 1629 O O . TYR C 1 28 ? 1.052 12.779 -12.967 1.00 53.68 364 TYR B O 1
ATOM 1638 N N . PRO C 1 29 ? -0.346 11.221 -13.814 1.00 61.11 365 PRO B N 1
ATOM 1639 C CA . PRO C 1 29 ? 0.140 11.415 -15.180 1.00 67.63 365 PRO B CA 1
ATOM 1640 C C . PRO C 1 29 ? -0.208 12.812 -15.669 1.00 74.44 365 PRO B C 1
ATOM 1641 O O . PRO C 1 29 ? -1.155 13.410 -15.152 1.00 75.53 365 PRO B O 1
ATOM 1645 N N . ALA C 1 30 ? 0.556 13.332 -16.624 1.00 72.11 366 ALA B N 1
ATOM 1646 C CA . ALA C 1 30 ? 0.233 14.618 -17.226 1.00 73.90 366 ALA B CA 1
ATOM 1647 C C . ALA C 1 30 ? -1.173 14.533 -17.807 1.00 80.81 366 ALA B C 1
ATOM 1648 O O . ALA C 1 30 ? -1.568 13.482 -18.317 1.00 81.95 366 ALA B O 1
ATOM 1650 N N . GLN C 1 31 ? -1.929 15.621 -17.686 1.00 84.18 367 GLN B N 1
ATOM 1651 C CA . GLN C 1 31 ? -3.273 15.728 -18.255 1.00 86.10 367 GLN B CA 1
ATOM 1652 C C . GLN C 1 31 ? -4.281 14.798 -17.575 1.00 80.28 367 GLN B C 1
ATOM 1653 O O . GLN C 1 31 ? -5.393 14.624 -18.071 1.00 85.06 367 GLN B O 1
ATOM 1659 N N . ILE C 1 32 ? -3.897 14.197 -16.453 1.00 69.90 368 ILE B N 1
ATOM 1660 C CA . ILE C 1 32 ? -4.831 13.392 -15.667 1.00 66.84 368 ILE B CA 1
ATOM 1661 C C . ILE C 1 32 ? -5.007 13.983 -14.268 1.00 57.07 368 ILE B C 1
ATOM 1662 O O . ILE C 1 32 ? -4.037 14.157 -13.528 1.00 45.07 368 ILE B O 1
ATOM 1667 N N . THR C 1 33 ? -6.252 14.281 -13.912 1.00 47.76 369 THR B N 1
ATOM 1668 C CA . THR C 1 33 ? -6.554 14.926 -12.636 1.00 32.50 369 THR B CA 1
ATOM 1669 C C . THR C 1 33 ? -7.666 14.212 -11.872 1.00 31.03 369 THR B C 1
ATOM 1670 O O . THR C 1 33 ? -8.471 13.492 -12.458 1.00 32.31 369 THR B O 1
ATOM 1674 N N . PRO C 1 34 ? -7.727 14.428 -10.550 1.00 34.26 370 PRO B N 1
ATOM 1675 C CA . PRO C 1 34 ? -8.851 13.911 -9.766 1.00 27.15 370 PRO B CA 1
ATOM 1676 C C . PRO C 1 34 ? -10.212 14.364 -10.288 1.00 29.01 370 PRO B C 1
ATOM 1677 O O . PRO C 1 34 ? -11.137 13.550 -10.297 1.00 28.83 370 PRO B O 1
ATOM 1681 N N . LYS C 1 35 ? -10.333 15.617 -10.724 1.00 29.30 371 LYS B N 1
ATOM 1682 C CA . LYS C 1 35 ? -11.609 16.114 -11.245 1.00 30.16 371 LYS B CA 1
ATOM 1683 C C . LYS C 1 35 ? -12.052 15.264 -12.439 1.00 25.88 371 LYS B C 1
ATOM 1684 O O . LYS C 1 35 ? -13.213 14.867 -12.531 1.00 27.27 371 LYS B O 1
ATOM 1690 N N . MET C 1 36 ? -11.110 14.961 -13.327 1.00 33.58 372 MET B N 1
ATOM 1691 C CA . MET C 1 36 ? -11.388 14.117 -14.490 1.00 35.47 372 MET B CA 1
ATOM 1692 C C . MET C 1 36 ? -11.834 12.716 -14.076 1.00 30.06 372 MET B C 1
ATOM 1693 O O . MET C 1 36 ? -12.806 12.176 -14.613 1.00 34.11 372 MET B O 1
ATOM 1698 N N . CYS C 1 37 ? -11.128 12.135 -13.111 1.00 29.00 373 CYS B N 1
ATOM 1699 C CA . CYS C 1 37 ? -11.460 10.797 -12.637 1.00 30.45 373 CYS B CA 1
ATOM 1700 C C . CYS C 1 37 ? -12.852 10.766 -12.013 1.00 32.26 373 CYS B C 1
ATOM 1701 O O . CYS C 1 37 ? -13.624 9.835 -12.252 1.00 30.12 373 CYS B O 1
ATOM 1704 N N . LEU C 1 38 ? -13.181 11.793 -11.226 1.00 29.20 374 LEU B N 1
ATOM 1705 C CA . LEU C 1 38 ? -14.491 11.845 -10.585 1.00 21.06 374 LEU B CA 1
ATOM 1706 C C . LEU C 1 38 ? -15.604 12.041 -11.615 1.00 26.08 374 LEU B C 1
ATOM 1707 O O . LEU C 1 38 ? -16.665 11.409 -11.537 1.00 28.54 374 LEU B O 1
ATOM 1712 N N . LEU C 1 39 ? -15.360 12.922 -12.579 1.00 26.66 375 LEU B N 1
ATOM 1713 C CA . LEU C 1 39 ? -16.334 13.160 -13.643 1.00 29.47 375 LEU B CA 1
ATOM 1714 C C . LEU C 1 39 ? -16.599 11.846 -14.362 1.00 31.60 375 LEU B C 1
ATOM 1715 O O . LEU C 1 39 ? -17.740 11.490 -14.645 1.00 33.60 375 LEU B O 1
ATOM 1720 N N . GLU C 1 40 ? -15.537 11.092 -14.597 1.00 31.33 376 GLU B N 1
ATOM 1721 C CA . GLU C 1 40 ? -15.692 9.856 -15.336 1.00 38.16 376 GLU B CA 1
ATOM 1722 C C . GLU C 1 40 ? -16.407 8.784 -14.541 1.00 39.40 376 GLU B C 1
ATOM 1723 O O . GLU C 1 40 ? -17.197 8.026 -15.095 1.00 38.23 376 GLU B O 1
ATOM 1729 N N . TRP C 1 41 ? -16.171 8.754 -13.238 1.00 32.98 377 TRP B N 1
ATOM 1730 C CA . TRP C 1 41 ? -16.881 7.825 -12.381 1.00 28.73 377 TRP B CA 1
ATOM 1731 C C . TRP C 1 41 ? -18.383 8.131 -12.331 1.00 33.83 377 TRP B C 1
ATOM 1732 O O . TRP C 1 41 ? -19.207 7.217 -12.358 1.00 35.43 377 TRP B O 1
ATOM 1743 N N . CYS C 1 42 ? -18.745 9.413 -12.248 1.00 29.31 378 CYS B N 1
ATOM 1744 C CA . CYS C 1 42 ? -20.157 9.787 -12.198 1.00 24.70 378 CYS B CA 1
ATOM 1745 C C . CYS C 1 42 ? -20.880 9.373 -13.470 1.00 34.03 378 CYS B C 1
ATOM 1746 O O . CYS C 1 42 ? -22.049 8.974 -13.439 1.00 36.53 378 CYS B O 1
ATOM 1749 N N . ARG C 1 43 ? -20.162 9.447 -14.585 1.00 32.07 379 ARG B N 1
ATOM 1750 C CA . ARG C 1 43 ? -20.767 9.193 -15.889 1.00 39.99 379 ARG B CA 1
ATOM 1751 C C . ARG C 1 43 ? -20.983 7.688 -16.074 1.00 39.52 379 ARG B C 1
ATOM 1752 O O . ARG C 1 43 ? -22.011 7.273 -16.601 1.00 47.28 379 ARG B O 1
ATOM 1760 N N . ARG C 1 44 ? -20.048 6.877 -15.588 1.00 41.05 380 ARG B N 1
ATOM 1761 C CA . ARG C 1 44 ? -20.179 5.419 -15.655 1.00 45.01 380 ARG B CA 1
ATOM 1762 C C . ARG C 1 44 ? -21.263 4.916 -14.701 1.00 50.15 380 ARG B C 1
ATOM 1763 O O . ARG C 1 44 ? -21.919 3.910 -14.967 1.00 54.21 380 ARG B O 1
ATOM 1771 N N . GLU C 1 45 ? -21.452 5.630 -13.592 1.00 37.70 381 GLU B N 1
ATOM 1772 C CA . GLU C 1 45 ? -22.429 5.256 -12.573 1.00 33.44 381 GLU B CA 1
ATOM 1773 C C . GLU C 1 45 ? -23.785 5.886 -12.840 1.00 31.61 381 GLU B C 1
ATOM 1774 O O . GLU C 1 45 ? -24.724 5.722 -12.056 1.00 39.31 381 GLU B O 1
ATOM 1780 N N . LYS C 1 46 ? -23.868 6.602 -13.955 1.00 33.41 382 LYS B N 1
ATOM 1781 C CA . LYS C 1 46 ? -25.065 7.331 -14.351 1.00 44.12 382 LYS B CA 1
ATOM 1782 C C . LYS C 1 46 ? -25.516 8.270 -13.242 1.00 39.85 382 LYS B C 1
ATOM 1783 O O . LYS C 1 46 ? -26.701 8.353 -12.923 1.00 38.83 382 LYS B O 1
ATOM 1785 N N . LEU C 1 47 ? -24.558 8.978 -12.654 1.00 36.92 383 LEU B N 1
ATOM 1786 C CA . LEU C 1 47 ? -24.876 10.007 -11.678 1.00 31.67 383 LEU B CA 1
ATOM 1787 C C . LEU C 1 47 ? -24.789 11.379 -12.325 1.00 31.80 383 LEU B C 1
ATOM 1788 O O . LEU C 1 47 ? -24.081 11.555 -13.313 1.00 34.08 383 LEU B O 1
ATOM 1793 N N . ALA C 1 48 ? -25.473 12.356 -11.741 1.00 29.23 384 ALA B N 1
ATOM 1794 C CA . ALA C 1 48 ? -25.330 13.740 -12.182 1.00 32.38 384 ALA B CA 1
ATOM 1795 C C . ALA C 1 48 ? -23.872 14.141 -12.025 1.00 30.03 384 ALA B C 1
ATOM 1796 O O . ALA C 1 48 ? -23.194 13.664 -11.115 1.00 29.13 384 ALA B O 1
ATOM 1798 N N . GLN C 1 49 ? -23.388 15.027 -12.885 1.00 28.07 385 GLN B N 1
ATOM 1799 C CA . GLN C 1 49 ? -21.997 15.440 -12.776 1.00 29.44 385 GLN B CA 1
ATOM 1800 C C . GLN C 1 49 ? -21.765 16.219 -11.477 1.00 26.61 385 GLN B C 1
ATOM 1801 O O . GLN C 1 49 ? -22.706 16.763 -10.896 1.00 24.27 385 GLN B O 1
ATOM 1807 N N . PRO C 1 50 ? -20.519 16.208 -10.988 1.00 25.25 386 PRO B N 1
ATOM 1808 C CA . PRO C 1 50 ? -20.187 16.898 -9.732 1.00 20.98 386 PRO B CA 1
ATOM 1809 C C . PRO C 1 50 ? -20.485 18.385 -9.814 1.00 23.87 386 PRO B C 1
ATOM 1810 O O . PRO C 1 50 ? -20.316 18.982 -10.882 1.00 25.06 386 PRO B O 1
ATOM 1814 N N . VAL C 1 51 ? -20.924 18.965 -8.697 1.00 18.73 387 VAL B N 1
ATOM 1815 C CA . VAL C 1 51 ? -21.138 20.403 -8.559 1.00 18.81 387 VAL B CA 1
ATOM 1816 C C . VAL C 1 51 ? -20.074 20.920 -7.605 1.00 24.03 387 VAL B C 1
ATOM 1817 O O . VAL C 1 51 ? -19.894 20.352 -6.544 1.00 20.83 387 VAL B O 1
ATOM 1821 N N . TYR C 1 52 ? -19.337 21.951 -8.010 1.00 19.15 388 TYR B N 1
ATOM 1822 C CA . TYR C 1 52 ? -18.307 22.550 -7.152 1.00 19.21 388 TYR B CA 1
ATOM 1823 C C . TYR C 1 52 ? -18.685 23.960 -6.703 1.00 18.67 388 TYR B C 1
ATOM 1824 O O . TYR C 1 52 ? -19.199 24.757 -7.504 1.00 17.96 388 TYR B O 1
ATOM 1833 N N . GLU C 1 53 ? -18.446 24.279 -5.432 1.00 17.18 389 GLU B N 1
ATOM 1834 C CA . GLU C 1 53 ? -18.617 25.650 -4.967 1.00 17.38 389 GLU B CA 1
ATOM 1835 C C . GLU C 1 53 ? -17.359 26.101 -4.231 1.00 17.52 389 GLU B C 1
ATOM 1836 O O . GLU C 1 53 ? -16.778 25.348 -3.453 1.00 17.84 389 GLU B O 1
ATOM 1842 N N . THR C 1 54 ? -16.913 27.311 -4.544 1.00 17.10 390 THR B N 1
ATOM 1843 C CA . THR C 1 54 ? -15.675 27.833 -3.985 1.00 17.58 390 THR B CA 1
ATOM 1844 C C . THR C 1 54 ? -15.887 28.562 -2.655 1.00 13.69 390 THR B C 1
ATOM 1845 O O . THR C 1 54 ? -16.792 29.379 -2.518 1.00 16.46 390 THR B O 1
ATOM 1849 N N . VAL C 1 55 ? -15.022 28.270 -1.692 1.00 15.74 391 VAL B N 1
ATOM 1850 C CA . VAL C 1 55 ? -15.019 28.971 -0.420 1.00 15.40 391 VAL B CA 1
ATOM 1851 C C . VAL C 1 55 ? -13.676 29.683 -0.281 1.00 16.55 391 VAL B C 1
ATOM 1852 O O . VAL C 1 55 ? -12.635 29.106 -0.610 1.00 18.81 391 VAL B O 1
ATOM 1856 N N . GLN C 1 56 ? -13.698 30.926 0.195 1.00 17.95 392 GLN B N 1
ATOM 1857 C CA . GLN C 1 56 ? -12.461 31.688 0.299 1.00 17.11 392 GLN B CA 1
ATOM 1858 C C . GLN C 1 56 ? -12.213 32.195 1.711 1.00 17.85 392 GLN B C 1
ATOM 1859 O O . GLN C 1 56 ? -13.146 32.473 2.455 1.00 20.04 392 GLN B O 1
ATOM 1865 N N . ARG C 1 57 ? -10.936 32.286 2.073 1.00 19.77 393 ARG B N 1
ATOM 1866 C CA . ARG C 1 57 ? -10.496 33.071 3.223 1.00 21.83 393 ARG B CA 1
ATOM 1867 C C . ARG C 1 57 ? -9.484 34.073 2.658 1.00 26.00 393 ARG B C 1
ATOM 1868 O O . ARG C 1 57 ? -8.283 33.812 2.681 1.00 27.38 393 ARG B O 1
ATOM 1876 N N . PRO C 1 58 ? -9.979 35.180 2.091 1.00 25.79 394 PRO B N 1
ATOM 1877 C CA . PRO C 1 58 ? -9.138 36.101 1.311 1.00 31.55 394 PRO B CA 1
ATOM 1878 C C . PRO C 1 58 ? -7.998 36.709 2.131 1.00 36.03 394 PRO B C 1
ATOM 1879 O O . PRO C 1 58 ? -6.938 36.965 1.564 1.00 36.82 394 PRO B O 1
ATOM 1883 N N . LEU C 1 59 ? -8.211 36.910 3.431 1.00 36.94 395 LEU B N 1
ATOM 1884 C CA . LEU C 1 59 ? -7.177 37.428 4.330 1.00 42.82 395 LEU B CA 1
ATOM 1885 C C . LEU C 1 59 ? -5.903 36.592 4.255 1.00 40.26 395 LEU B C 1
ATOM 1886 O O . LEU C 1 59 ? -4.797 37.128 4.229 1.00 39.46 395 LEU B O 1
ATOM 1891 N N . ASP C 1 60 ? -6.071 35.276 4.214 1.00 34.54 396 ASP B N 1
ATOM 1892 C CA . ASP C 1 60 ? -4.948 34.356 4.196 1.00 37.09 396 ASP B CA 1
ATOM 1893 C C . ASP C 1 60 ? -4.609 33.905 2.786 1.00 27.03 396 ASP B C 1
ATOM 1894 O O . ASP C 1 60 ? -3.744 33.045 2.602 1.00 30.73 396 ASP B O 1
ATOM 1899 N N . ARG C 1 61 ? -5.312 34.459 1.798 1.00 26.03 397 ARG B N 1
ATOM 1900 C CA . ARG C 1 61 ? -5.080 34.119 0.401 1.00 25.77 397 ARG B CA 1
ATOM 1901 C C . ARG C 1 61 ? -5.386 32.641 0.163 1.00 26.53 397 ARG B C 1
ATOM 1902 O O . ARG C 1 61 ? -4.695 31.961 -0.600 1.00 27.03 397 ARG B O 1
ATOM 1910 N N . LEU C 1 62 ? -6.388 32.132 0.876 1.00 23.80 398 LEU B N 1
ATOM 1911 C CA . LEU C 1 62 ? -6.701 30.705 0.845 1.00 20.37 398 LEU B CA 1
ATOM 1912 C C . LEU C 1 62 ? -8.029 30.382 0.149 1.00 19.27 398 LEU B C 1
ATOM 1913 O O . LEU C 1 62 ? -8.968 31.189 0.158 1.00 20.93 398 LEU B O 1
ATOM 1918 N N . PHE C 1 63 ? -8.085 29.174 -0.403 1.00 19.03 399 PHE B N 1
ATOM 1919 C CA . PHE C 1 63 ? -9.251 28.655 -1.109 1.00 18.51 399 PHE B CA 1
ATOM 1920 C C . PHE C 1 63 ? -9.618 27.262 -0.628 1.00 19.79 399 PHE B C 1
ATOM 1921 O O . PHE C 1 63 ? -8.752 26.440 -0.296 1.00 20.28 399 PHE B O 1
ATOM 1929 N N . SER C 1 64 ? -10.913 26.985 -0.644 1.00 17.43 400 SER B N 1
ATOM 1930 C CA . SER C 1 64 ? -11.400 25.637 -0.462 1.00 15.51 400 SER B CA 1
ATOM 1931 C C . SER C 1 64 ? -12.481 25.399 -1.511 1.00 16.62 400 SER B C 1
ATOM 1932 O O . SER C 1 64 ? -12.882 26.328 -2.215 1.00 15.80 400 SER B O 1
ATOM 1935 N N . SER C 1 65 ? -12.942 24.159 -1.624 1.00 16.63 401 SER B N 1
ATOM 1936 C CA . SER C 1 65 ? -14.039 23.839 -2.530 1.00 15.72 401 SER B CA 1
ATOM 1937 C C . SER C 1 65 ? -14.865 22.717 -1.925 1.00 16.12 401 SER B C 1
ATOM 1938 O O . SER C 1 65 ? -14.322 21.769 -1.356 1.00 16.70 401 SER B O 1
ATOM 1941 N N . ILE C 1 66 ? -16.177 22.836 -2.045 1.00 16.92 402 ILE B N 1
ATOM 1942 C CA . ILE C 1 66 ? -17.088 21.771 -1.630 1.00 14.60 402 ILE B CA 1
ATOM 1943 C C . ILE C 1 66 ? -17.650 21.136 -2.896 1.00 13.60 402 ILE B C 1
ATOM 1944 O O . ILE C 1 66 ? -18.199 21.845 -3.756 1.00 16.50 402 ILE B O 1
ATOM 1949 N N . VAL C 1 67 ? -17.480 19.825 -3.048 1.00 16.18 403 VAL B N 1
ATOM 1950 C CA . VAL C 1 67 ? -18.051 19.172 -4.224 1.00 18.72 403 VAL B CA 1
ATOM 1951 C C . VAL C 1 67 ? -19.266 18.342 -3.810 1.00 19.75 403 VAL B C 1
ATOM 1952 O O . VAL C 1 67 ? -19.239 17.683 -2.779 1.00 18.12 403 VAL B O 1
ATOM 1956 N N . THR C 1 68 ? -20.344 18.415 -4.595 1.00 21.37 404 THR B N 1
ATOM 1957 C CA . THR C 1 68 ? -21.547 17.633 -4.318 1.00 19.89 404 THR B CA 1
ATOM 1958 C C . THR C 1 68 ? -21.718 16.559 -5.387 1.00 20.50 404 THR B C 1
ATOM 1959 O O . THR C 1 68 ? -21.712 16.850 -6.581 1.00 20.10 404 THR B O 1
ATOM 1963 N N . VAL C 1 69 ? -21.824 15.312 -4.936 1.00 17.25 405 VAL B N 1
ATOM 1964 C CA . VAL C 1 69 ? -21.999 14.145 -5.803 1.00 19.72 405 VAL B CA 1
ATOM 1965 C C . VAL C 1 69 ? -23.049 13.247 -5.170 1.00 26.65 405 VAL B C 1
ATOM 1966 O O . VAL C 1 69 ? -22.957 12.944 -3.980 1.00 24.61 405 VAL B O 1
ATOM 1970 N N . ALA C 1 70 ? -24.069 12.876 -5.948 1.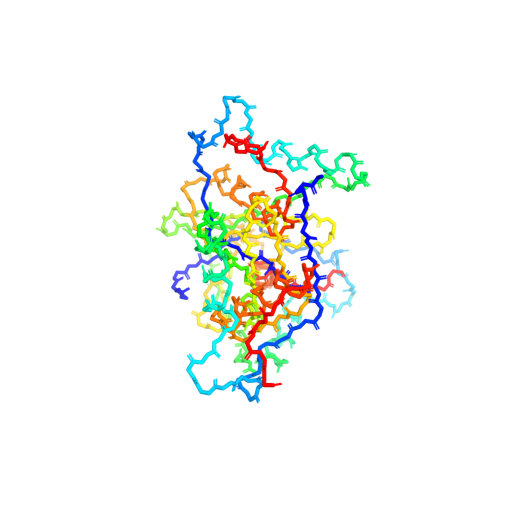00 26.77 406 ALA B N 1
ATOM 1971 C CA . ALA C 1 70 ? -25.174 12.056 -5.446 1.00 33.51 406 ALA B CA 1
ATOM 1972 C C . ALA C 1 70 ? -25.730 12.595 -4.124 1.00 29.20 406 ALA B C 1
ATOM 1973 O O . ALA C 1 70 ? -25.933 11.835 -3.169 1.00 30.64 406 ALA B O 1
ATOM 1975 N N . GLU C 1 71 ? -25.931 13.911 -4.084 1.00 26.02 407 GLU B N 1
ATOM 1976 C CA . GLU C 1 71 ? -26.538 14.638 -2.962 1.00 28.41 407 GLU B CA 1
ATOM 1977 C C . GLU C 1 71 ? -25.657 14.721 -1.711 1.00 29.33 407 GLU B C 1
ATOM 1978 O O . GLU C 1 71 ? -26.083 15.277 -0.699 1.00 34.47 407 GLU B O 1
ATOM 1984 N N . GLN C 1 72 ? -24.436 14.196 -1.778 1.00 22.44 408 GLN B N 1
ATOM 1985 C CA . GLN C 1 72 ? -23.522 14.272 -0.636 1.00 18.47 408 GLN B CA 1
ATOM 1986 C C . GLN C 1 72 ? -22.410 15.290 -0.892 1.00 22.91 408 GLN B C 1
ATOM 1987 O O . GLN C 1 72 ? -21.806 15.301 -1.960 1.00 19.67 408 GLN B O 1
ATOM 1993 N N . LYS C 1 73 ? -22.119 16.108 0.115 1.00 19.06 409 LYS B N 1
ATOM 1994 C CA . LYS C 1 73 ? -21.054 17.113 0.015 1.00 19.91 409 LYS B CA 1
ATOM 1995 C C . LYS C 1 73 ? -19.733 16.589 0.572 1.00 19.56 409 LYS B C 1
ATOM 1996 O O . LYS C 1 73 ? -19.705 15.889 1.591 1.00 18.68 409 LYS B O 1
ATOM 2002 N N . TYR C 1 74 ? -18.642 16.953 -0.101 1.00 15.15 410 TYR B N 1
ATOM 2003 C CA . TYR C 1 74 ? -17.296 16.530 0.283 1.00 16.82 410 TYR B CA 1
ATOM 2004 C C . TYR C 1 74 ? -16.360 17.730 0.250 1.00 16.89 410 TYR B C 1
ATOM 2005 O O . TYR C 1 74 ? -16.531 18.617 -0.583 1.00 16.85 410 TYR B O 1
ATOM 2014 N N . GLN C 1 75 ? -15.364 17.753 1.133 1.00 16.25 411 GLN B N 1
ATOM 2015 C CA . GLN C 1 75 ? -14.479 18.909 1.231 1.00 15.92 411 GLN B CA 1
ATOM 2016 C C . GLN C 1 75 ? -13.205 18.513 1.955 1.00 20.14 411 GLN B C 1
ATOM 2017 O O . GLN C 1 75 ? -13.248 17.693 2.860 1.00 17.27 411 GLN B O 1
ATOM 2023 N N . SER C 1 76 ? -12.068 19.061 1.555 1.00 14.90 412 SER B N 1
ATOM 2024 C CA . SER C 1 76 ? -10.850 18.801 2.318 1.00 15.37 412 SER B CA 1
ATOM 2025 C C . SER C 1 76 ? -10.838 19.586 3.622 1.00 16.91 412 SER B C 1
ATOM 2026 O O . SER C 1 76 ? -11.412 20.681 3.708 1.00 19.46 412 SER B O 1
ATOM 2029 N N . THR C 1 77 ? -10.160 19.056 4.640 1.00 17.04 413 THR B N 1
ATOM 2030 C CA . THR C 1 77 ? -9.918 19.847 5.836 1.00 20.71 413 THR B CA 1
ATOM 2031 C C . THR C 1 77 ? -8.825 20.891 5.609 1.00 19.94 413 THR B C 1
ATOM 2032 O O . THR C 1 77 ? -8.649 21.795 6.426 1.00 21.62 413 THR B O 1
ATOM 2036 N N . LEU C 1 78 ? -8.114 20.770 4.496 1.00 20.92 414 LEU B N 1
ATOM 2037 C CA . LEU C 1 78 ? -6.993 21.650 4.206 1.00 20.32 414 LEU B CA 1
ATOM 2038 C C . LEU C 1 78 ? -7.390 22.707 3.191 1.00 25.69 414 LEU B C 1
ATOM 2039 O O . LEU C 1 78 ? -8.327 22.517 2.417 1.00 30.72 414 LEU B O 1
ATOM 2044 N N . TRP C 1 79 ? -6.650 23.806 3.187 1.00 21.84 415 TRP B N 1
ATOM 2045 C CA . TRP C 1 79 ? -6.923 24.910 2.281 1.00 19.95 415 TRP B CA 1
ATOM 2046 C C . TRP C 1 79 ? -5.793 25.039 1.284 1.00 27.42 415 TRP B C 1
ATOM 2047 O O . TRP C 1 79 ? -4.666 24.607 1.554 1.00 27.23 415 TRP B O 1
ATOM 2058 N N . ASP C 1 80 ? -6.105 25.611 0.126 1.00 20.35 416 ASP B N 1
ATOM 2059 C CA . ASP C 1 80 ? -5.154 25.692 -0.983 1.00 24.09 416 ASP B CA 1
ATOM 2060 C C . ASP C 1 80 ? -4.960 27.107 -1.480 1.00 22.28 416 ASP B C 1
ATOM 2061 O O . ASP C 1 80 ? -5.679 28.029 -1.088 1.00 22.10 416 ASP B O 1
ATOM 2066 N N . LYS C 1 81 ? -3.973 27.269 -2.358 1.00 25.61 417 LYS B N 1
ATOM 2067 C CA . LYS C 1 81 ? -3.597 28.589 -2.841 1.00 26.10 417 LYS B CA 1
ATOM 2068 C C . LYS C 1 81 ? -4.398 29.062 -4.040 1.00 28.04 417 LYS B C 1
ATOM 2069 O O . LYS C 1 81 ? -4.267 30.217 -4.450 1.00 29.90 417 LYS B O 1
ATOM 2075 N N . SER C 1 82 ? -5.223 28.189 -4.602 1.00 23.39 418 SER B N 1
ATOM 2076 C CA . SER C 1 82 ? -6.078 28.593 -5.718 1.00 25.92 418 SER B CA 1
ATOM 2077 C C . SER C 1 82 ? -7.380 27.806 -5.767 1.00 25.59 418 SER B C 1
ATOM 2078 O O . SER C 1 82 ? -7.481 26.703 -5.213 1.00 23.85 418 SER B O 1
ATOM 2081 N N . LYS C 1 83 ? -8.356 28.358 -6.483 1.00 24.07 419 LYS B N 1
ATOM 2082 C CA . LYS C 1 83 ? -9.624 27.676 -6.696 1.00 23.37 419 LYS B CA 1
ATOM 2083 C C . LYS C 1 83 ? -9.427 26.322 -7.369 1.00 26.06 419 LYS B C 1
ATOM 2084 O O . LYS C 1 83 ? -9.970 25.314 -6.924 1.00 22.78 419 LYS B O 1
ATOM 2090 N N . LYS C 1 84 ? -8.630 26.290 -8.434 1.00 24.58 420 LYS B N 1
ATOM 2091 C CA . LYS C 1 84 ? -8.410 25.043 -9.163 1.00 28.09 420 LYS B CA 1
ATOM 2092 C C . LYS C 1 84 ? -7.774 23.967 -8.281 1.00 26.61 420 LYS B C 1
ATOM 2093 O O . LYS C 1 84 ? -8.185 22.808 -8.307 1.00 24.19 420 LYS B O 1
ATOM 2099 N N . LEU C 1 85 ? -6.784 24.351 -7.482 1.00 20.91 421 LEU B N 1
ATOM 2100 C CA . LEU C 1 85 ? -6.147 23.396 -6.585 1.00 22.11 421 LEU B CA 1
ATOM 2101 C C . LEU C 1 85 ? -7.135 22.894 -5.522 1.00 22.31 421 LEU B C 1
ATOM 2102 O O . LEU C 1 85 ? -7.142 21.704 -5.184 1.00 24.21 421 LEU B O 1
ATOM 2107 N N . ALA C 1 86 ? -7.976 23.799 -5.017 1.00 23.47 422 ALA B N 1
ATOM 2108 C CA . ALA C 1 86 ? -8.980 23.426 -4.026 1.00 21.74 422 ALA B CA 1
ATOM 2109 C C . ALA C 1 86 ? -9.984 22.435 -4.620 1.00 23.27 422 ALA B C 1
ATOM 2110 O O . ALA C 1 86 ? -10.371 21.472 -3.959 1.00 19.55 422 ALA B O 1
ATOM 2112 N N . GLU C 1 87 ? -10.375 22.638 -5.881 1.00 20.17 423 GLU B N 1
ATOM 2113 C CA . GLU C 1 87 ? -11.326 21.736 -6.525 1.00 18.78 423 GLU B CA 1
ATOM 2114 C C . GLU C 1 87 ? -10.749 20.336 -6.700 1.00 20.48 423 GLU B C 1
ATOM 2115 O O . GLU C 1 87 ? -11.447 19.335 -6.517 1.00 22.53 423 GLU B O 1
ATOM 2121 N N . GLN C 1 88 ? -9.465 20.260 -7.028 1.00 20.53 424 GLN B N 1
ATOM 2122 C CA . GLN C 1 88 ? -8.840 18.955 -7.175 1.00 22.26 424 GLN B CA 1
ATOM 2123 C C . GLN C 1 88 ? -8.850 18.240 -5.830 1.00 22.37 424 GLN B C 1
ATOM 2124 O O . GLN C 1 88 ? -9.091 17.042 -5.780 1.00 21.17 424 GLN B O 1
ATOM 2130 N N . ALA C 1 89 ? -8.611 18.972 -4.748 1.00 21.77 425 ALA B N 1
ATOM 2131 C CA . ALA C 1 89 ? -8.625 18.368 -3.416 1.00 19.57 425 ALA B CA 1
ATOM 2132 C C . ALA C 1 89 ? -10.018 17.840 -3.052 1.00 22.36 425 ALA B C 1
ATOM 2133 O O . ALA C 1 89 ? -10.153 16.748 -2.476 1.00 20.69 425 ALA B O 1
ATOM 2135 N N . ALA C 1 90 ? -11.053 18.614 -3.370 1.00 19.50 426 ALA B N 1
ATOM 2136 C CA . ALA C 1 90 ? -12.421 18.184 -3.082 1.00 19.54 426 ALA B CA 1
ATOM 2137 C C . ALA C 1 90 ? -12.748 16.899 -3.838 1.00 18.12 426 ALA B C 1
ATOM 2138 O O . ALA C 1 90 ? -13.339 15.968 -3.286 1.00 18.36 426 ALA B O 1
ATOM 2140 N N . ALA C 1 91 ? -12.323 16.824 -5.095 1.00 20.20 427 ALA B N 1
ATOM 2141 C CA . ALA C 1 91 ? -12.555 15.617 -5.879 1.00 19.58 427 ALA B CA 1
ATOM 2142 C C . ALA C 1 91 ? -11.843 14.413 -5.264 1.00 22.34 427 ALA B C 1
ATOM 2143 O O . ALA C 1 91 ? -12.412 13.316 -5.211 1.00 21.86 427 ALA B O 1
ATOM 2145 N N . ILE C 1 92 ? -10.614 14.618 -4.791 1.00 21.34 428 ILE B N 1
ATOM 2146 C CA . ILE C 1 92 ? -9.887 13.561 -4.085 1.00 21.90 428 ILE B CA 1
ATOM 2147 C C . ILE C 1 92 ? -10.668 13.072 -2.863 1.00 21.86 428 ILE B C 1
ATOM 2148 O O . ILE C 1 92 ? -10.812 11.867 -2.657 1.00 23.30 428 ILE B O 1
ATOM 2153 N N . VAL C 1 93 ? -11.187 13.996 -2.061 1.00 19.44 429 VAL B N 1
ATOM 2154 C CA . VAL C 1 93 ? -11.965 13.610 -0.885 1.00 18.62 429 VAL B CA 1
ATOM 2155 C C . VAL C 1 93 ? -13.149 12.754 -1.304 1.00 20.12 429 VAL B C 1
ATOM 2156 O O . VAL C 1 93 ? -13.442 11.735 -0.680 1.00 18.93 429 VAL B O 1
ATOM 2160 N N . CYS C 1 94 ? -13.831 13.175 -2.370 1.00 19.23 430 CYS B N 1
ATOM 2161 C CA . CYS C 1 94 ? -14.997 12.447 -2.852 1.00 18.41 430 CYS B CA 1
ATOM 2162 C C . CYS C 1 94 ? -14.621 11.015 -3.223 1.00 21.25 430 CYS B C 1
ATOM 2163 O O . CYS C 1 94 ? -15.283 10.071 -2.795 1.00 20.11 430 CYS B O 1
ATOM 2166 N N . LEU C 1 95 ? -13.546 10.868 -3.996 1.00 20.89 431 LEU B N 1
ATOM 2167 C CA . LEU C 1 95 ? -13.095 9.544 -4.434 1.00 19.79 431 LEU B CA 1
ATOM 2168 C C . LEU C 1 95 ? -12.583 8.712 -3.268 1.00 22.69 431 LEU B C 1
ATOM 2169 O O . LEU C 1 95 ? -13.041 7.589 -3.044 1.00 24.58 431 LEU B O 1
ATOM 2174 N N . ARG C 1 96 ? -11.655 9.286 -2.511 1.00 22.06 432 ARG B N 1
ATOM 2175 C CA . ARG C 1 96 ? -10.988 8.551 -1.445 1.00 23.30 432 ARG B CA 1
ATOM 2176 C C . ARG C 1 96 ? -11.930 8.132 -0.315 1.00 20.65 432 ARG B C 1
ATOM 2177 O O . ARG C 1 96 ? -11.821 7.008 0.206 1.00 21.55 432 ARG B O 1
ATOM 2185 N N . SER C 1 97 ? -12.860 9.003 0.066 1.00 20.78 433 SER B N 1
ATOM 2186 C CA . SER C 1 97 ? -13.757 8.673 1.173 1.00 18.92 433 SER B CA 1
ATOM 2187 C C . SER C 1 97 ? -14.708 7.548 0.805 1.00 22.48 433 SER B C 1
ATOM 2188 O O . SER C 1 97 ? -15.321 6.950 1.687 1.00 24.46 433 SER B O 1
ATOM 2191 N N . GLN C 1 98 ? -14.826 7.265 -0.494 1.00 21.24 434 GLN B N 1
ATOM 2192 C CA . GLN C 1 98 ? -15.673 6.184 -0.988 1.00 23.86 434 GLN B CA 1
ATOM 2193 C C . GLN C 1 98 ? -14.842 4.961 -1.407 1.00 24.87 434 GLN B C 1
ATOM 2194 O O . GLN C 1 98 ? -15.382 3.985 -1.935 1.00 25.62 434 GLN B O 1
ATOM 2200 N N . GLY C 1 99 ? -13.530 5.039 -1.208 1.00 26.93 435 GLY B N 1
ATOM 2201 C CA . GLY C 1 99 ? -12.644 3.939 -1.544 1.00 28.11 435 GLY B CA 1
ATOM 2202 C C . GLY C 1 99 ? -12.470 3.729 -3.028 1.00 41.17 435 GLY B C 1
ATOM 2203 O O . GLY C 1 99 ? -12.229 2.611 -3.484 1.00 39.23 435 GLY B O 1
ATOM 2204 N N . LEU C 1 100 ? -12.616 4.808 -3.790 1.00 26.60 436 LEU B N 1
ATOM 2205 C CA . LEU C 1 100 ? -12.493 4.739 -5.234 1.00 26.78 436 LEU B CA 1
ATOM 2206 C C . LEU C 1 100 ? -11.076 5.027 -5.704 1.00 32.13 436 LEU B C 1
ATOM 2207 O O . LEU C 1 100 ? -10.327 5.746 -5.039 1.00 36.75 436 LEU B O 1
ATOM 2212 N N . PRO C 1 101 ? -10.699 4.448 -6.855 1.00 38.70 437 PRO B N 1
ATOM 2213 C CA . PRO C 1 101 ? -9.417 4.782 -7.478 1.00 44.04 437 PRO B CA 1
ATOM 2214 C C . PRO C 1 101 ? -9.442 6.253 -7.857 1.00 36.19 437 PRO B C 1
ATOM 2215 O O . PRO C 1 101 ? -10.471 6.776 -8.290 1.00 40.08 437 PRO B O 1
ATOM 2219 N N . GLU C 1 102 ? -8.321 6.928 -7.680 1.00 36.49 438 GLU B N 1
ATOM 2220 C CA . GLU C 1 102 ? -8.299 8.359 -7.902 1.00 42.41 438 GLU B CA 1
ATOM 2221 C C . GLU C 1 102 ? -7.344 8.829 -9.002 1.00 44.96 438 GLU B C 1
ATOM 2222 O O . GLU C 1 102 ? -7.117 10.024 -9.162 1.00 42.12 438 GLU B O 1
ATOM 2228 N N . GLY C 1 103 ? -6.803 7.877 -9.763 1.00 45.58 439 GLY B N 1
ATOM 2229 C CA . GLY C 1 103 ? -6.046 8.191 -10.966 1.00 45.41 439 GLY B CA 1
ATOM 2230 C C . GLY C 1 103 ? -4.565 8.476 -10.822 1.00 50.98 439 GLY B C 1
ATOM 2231 O O . GLY C 1 103 ? -3.938 9.000 -11.743 1.00 61.42 439 GLY B O 1
ATOM 2232 N N . ARG C 1 104 ? -4.006 8.147 -9.667 1.00 46.68 440 ARG B N 1
ATOM 2233 C CA . ARG C 1 104 ? -2.581 8.331 -9.430 1.00 52.77 440 ARG B CA 1
ATOM 2234 C C . ARG C 1 104 ? -1.724 7.430 -10.318 1.00 64.84 440 ARG B C 1
ATOM 2235 O O . ARG C 1 104 ? -2.214 6.451 -10.885 1.00 58.35 440 ARG B O 1
#

Sequence (281 aa):
DTSGVIKMAVKFDRRAYPAQITPKMCLLEWCRREKLAQPVYETVQRPLDRLFSSIVTVAEQKYQSTLWDKSKKLAEQAAAIVCLRSQGLPEGRLSGVIKMAVKFDRRAYPAQITPKMCLLEWCRREKLAQPVYETVQRPLDRLFSSIVTVAEQKYQSTLWDKSKKLAEQAAAIVCLRSQGLPEGRLGEDTSGVIKMAVKFDRRAYPAQITPKMCLLEWCRREKLAQPVYETVQRPLDRLFSSIVTVAEQKYQSTLWDKSKKLAEQAAAIVCLRSQGLPEGR

Solvent-accessible surface area: 16277 Å² total; per-residue (Å²): 140,78,88,29,37,68,103,67,74,10,103,35,77,170,187,31,12,52,93,167,58,30,0,60,92,29,0,92,71,52,0,170,178,94,193,66,78,132,19,95,47,58,29,2,49,59,55,55,55,195,40,46,3,2,9,0,42,3,48,144,13,46,10,7,6,68,68,65,7,175,37,107,164,68,2,14,22,0,0,0,0,0,0,0,90,47,78,69,39,114,9,26,149,147,117,6,5,24,44,2,68,6,108,27,58,173,170,41,14,53,92,164,60,30,0,58,90,28,0,93,63,38,1,156,125,92,179,60,86,127,14,85,49,60,32,2,50,12,53,138,79,202,51,48,3,2,5,0,46,3,54,155,44,44,10,6,7,44,68,64,5,158,36,107,162,48,3,13,22,1,0,0,0,0,0,1,32,12,66,3,33,90,0,18,70,112,72,117,137,70,68,22,22,20,45,5,69,6,107,28,61,183,211,48,22,74,93,164,70,25,0,65,96,29,0,85,49,37,1,178,177,87,94,55,85,124,13,94,52,76,53,51,101,133,97,169,82,193,48,49,3,2,29,0,33,4,56,139,9,83,12,14,6,47,69,70,6,174,39,104,162,66,2,13,21,1,0,0,3,0,0,1,39,11,45,0,8,103,4,27,156

CATH classificat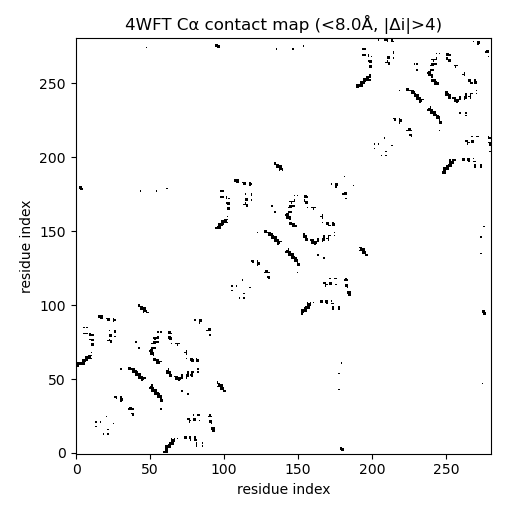ion: 3.30.160.20

Secondary structure (DSSP, 8-state):
--EEEE-----GGGS-TT--HHHHHHHHHHHTTPPPPEEEEEEEGGGTEEEEEEEETTEEEEESS-BSSHHHHHHHHHHHHHHTTT-----S--/---SEEEE-----GGGS-TT--HHHHHHHHHHHTTPPPPEEEEEEEGGGTEEEEEEEETTEEEEESS-BSSHHHHHHHHHHHHHHHTT-----/---SEEEE-----GGGS-TT--HHHHHHHHHHHTTPPPPEEEEEEEGGGTEEEEEEEETTEEEEESS-BSSHHHHHHHHHHHHHHHTT------

Nearest PDB structures (foldseek):
  4wft-assembly1_C  TM=1.011E+00  e=1.436E-20  Homo sapiens
  6f00-assembly3_C  TM=1.003E+00  e=1.291E-19  Homo sapiens
  5oc4-assembly1_A  TM=1.007E+00  e=2.989E-19  Homo sapiens
  5oc5-assembly1_A  TM=9.759E-01  e=1.864E-17  Homo sapiens
  6ei8-assembly1_A  TM=9.344E-01  e=5.962E-17  Homo sapiens

GO terms:
  GO:0002943 tRNA dihydrouridine synthesis (P, IDA)
  GO:0070402 NADPH binding (F, IDA)
  GO:0003725 double-stranded RNA binding (F, IDA)
  GO:0017150 tRNA dihydrouridine synthase activity (F, IDA)
  GO:0010181 FMN binding (F, IDA)
  GO:0005737 c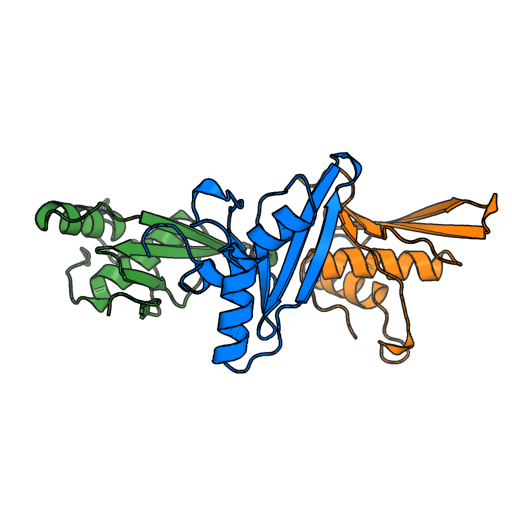ytoplasm (C, EXP)
  GO:0005783 endoplasmic reticulum (C, EXP)
  GO:0005515 protein binding (F, IPI)
  GO:0005739 mitochondrion (C, HTP)
  GO:0005829 cytosol (C, TAS)
  GO:0005829 cytosol (C, IDA)
  GO:0102264 tRNA-dihydrouridine20 synthase activity (F, IDA)
  GO:0004860 protein kinase inhibitor activity (F, IDA)
  GO:0140374 antiviral innate immune response (P, IPI)